Protein AF-A0A8H6BIX5-F1 (afdb_monomer)

Organism: Dekkera bruxellensis (NCBI:txid5007)

Foldseek 3Di:
DDDDDDDDPVNVVVVVVVVCPVPPPVPVVVVVVVVVVVVVVVVVVVVVVVVDDDDPDPPQPPPDPVDPPDHPVRVVVVVVVVVVVPPDDPVNVVVVVVVVVVVVVVVVVPPPDDDDDDDPPDPDPDDDDDDDPQQDCVDPVSVVVVVVVVVVVVVVLVVDVVCVVPVVVSVVVVVVVVVVVVVVVVVVVVVVD

Solvent-accessible surface area (backbone atoms only — not comparable to full-atom values): 12072 Å² total; per-residue (Å²): 136,87,83,82,76,85,81,50,72,70,60,57,55,54,55,56,63,58,66,57,62,82,80,32,80,77,56,49,63,54,48,52,54,50,47,58,51,51,52,52,50,50,51,52,52,50,56,60,51,70,77,66,69,81,85,75,73,80,76,74,81,60,90,41,92,89,46,77,92,59,53,74,67,56,54,51,51,52,53,50,53,53,49,66,67,70,46,89,44,74,69,57,54,47,52,52,48,53,50,48,54,52,47,49,57,54,42,72,76,58,73,85,67,93,79,80,88,76,81,82,75,81,79,75,79,76,80,74,80,80,78,86,83,72,72,50,66,90,40,76,70,21,32,56,50,49,50,54,52,50,53,52,51,51,59,50,49,74,67,37,67,61,34,75,76,36,51,68,62,43,47,52,53,54,51,53,54,50,52,56,50,52,54,53,56,53,55,55,56,67,75,76,111

Structure (mmCIF, N/CA/C/O backbone):
data_AF-A0A8H6BIX5-F1
#
_entry.id   AF-A0A8H6BIX5-F1
#
loop_
_atom_site.group_PDB
_atom_site.id
_atom_site.type_symbol
_atom_site.label_atom_id
_atom_site.label_alt_id
_atom_site.label_comp_id
_atom_site.label_asym_id
_atom_site.label_entity_id
_atom_site.label_seq_id
_atom_site.pdbx_PDB_ins_code
_atom_site.Cartn_x
_atom_site.Cartn_y
_atom_site.Cartn_z
_atom_site.occupancy
_atom_site.B_iso_or_equiv
_atom_site.auth_seq_id
_atom_site.auth_comp_id
_atom_site.auth_asym_id
_atom_site.auth_atom_id
_atom_site.pdbx_PDB_model_num
ATOM 1 N N . MET A 1 1 ? -15.297 39.668 -34.824 1.00 42.38 1 MET A N 1
ATOM 2 C CA . MET A 1 1 ? -15.197 38.644 -33.756 1.00 42.38 1 MET A CA 1
ATOM 3 C C . MET A 1 1 ? -13.864 38.797 -33.029 1.00 42.38 1 MET A C 1
ATOM 5 O O . MET A 1 1 ? -12.829 38.710 -33.674 1.00 42.38 1 MET A O 1
ATOM 9 N N . ALA A 1 2 ? -13.864 39.086 -31.724 1.00 55.00 2 ALA A N 1
ATOM 10 C CA . ALA A 1 2 ? -12.633 39.337 -30.964 1.00 55.00 2 ALA A CA 1
ATOM 11 C C . ALA A 1 2 ? -12.051 38.034 -30.382 1.00 55.00 2 ALA A C 1
ATOM 13 O O . ALA A 1 2 ? -12.722 37.315 -29.640 1.00 55.00 2 ALA A O 1
ATOM 14 N N . ILE A 1 3 ? -10.792 37.729 -30.709 1.00 60.00 3 ILE A N 1
ATOM 15 C CA . ILE A 1 3 ? -10.114 36.493 -30.297 1.00 60.00 3 ILE A CA 1
ATOM 16 C C . ILE A 1 3 ? -9.747 36.569 -28.806 1.00 60.00 3 ILE A C 1
ATOM 18 O O . ILE A 1 3 ? -8.922 37.381 -28.381 1.00 60.00 3 ILE A O 1
ATOM 22 N N . LYS A 1 4 ? -10.341 35.685 -27.993 1.00 69.56 4 LYS A N 1
ATOM 23 C CA . LYS A 1 4 ? -10.036 35.536 -26.560 1.00 69.56 4 LYS A CA 1
ATOM 24 C C . LYS A 1 4 ? -8.593 35.047 -26.378 1.00 69.56 4 LYS A C 1
ATOM 26 O O . LYS A 1 4 ? -8.274 33.897 -26.678 1.00 69.56 4 LYS A O 1
ATOM 31 N N . LYS A 1 5 ? -7.711 35.903 -25.849 1.00 75.75 5 LYS A N 1
ATOM 32 C CA . LYS A 1 5 ? -6.316 35.528 -25.554 1.00 75.75 5 LYS A CA 1
ATOM 33 C C . LYS A 1 5 ? -6.252 34.498 -24.416 1.00 75.75 5 LYS A C 1
ATOM 35 O O . LYS A 1 5 ? -6.937 34.626 -23.399 1.00 75.75 5 LYS A O 1
ATOM 40 N N . ARG A 1 6 ? -5.401 33.476 -24.576 1.00 73.44 6 ARG A N 1
ATOM 41 C CA . ARG A 1 6 ? -5.169 32.428 -23.567 1.00 73.44 6 ARG A CA 1
ATOM 42 C C . ARG A 1 6 ? -4.568 33.041 -22.296 1.00 73.44 6 ARG A C 1
ATOM 44 O O . ARG A 1 6 ? -3.591 33.782 -22.347 1.00 73.44 6 ARG A O 1
ATOM 51 N N . THR A 1 7 ? -5.162 32.731 -21.145 1.00 76.56 7 THR A N 1
ATOM 52 C CA . THR A 1 7 ? -4.729 33.263 -19.844 1.00 76.56 7 THR A CA 1
ATOM 53 C C . THR A 1 7 ? -3.560 32.450 -19.291 1.00 76.56 7 THR A C 1
ATOM 55 O O . THR A 1 7 ? -3.655 31.234 -19.127 1.00 76.56 7 THR A O 1
ATOM 58 N N . SER A 1 8 ? -2.444 33.113 -18.980 1.00 80.50 8 SER A N 1
ATOM 59 C CA . SER A 1 8 ? -1.285 32.469 -18.354 1.00 80.50 8 SER A CA 1
ATOM 60 C C . SER A 1 8 ? -1.521 32.225 -16.860 1.00 80.50 8 SER A C 1
ATOM 62 O O . SER A 1 8 ? -2.296 32.941 -16.214 1.00 80.50 8 SER A O 1
ATOM 64 N N . LEU A 1 9 ? -0.811 31.259 -16.271 1.00 73.38 9 LEU A N 1
ATOM 65 C CA . LEU A 1 9 ? -0.874 30.979 -14.828 1.00 73.38 9 LEU A CA 1
ATOM 66 C C . LEU A 1 9 ? -0.597 32.232 -13.976 1.00 73.38 9 LEU A C 1
ATOM 68 O O . LEU A 1 9 ? -1.252 32.448 -12.955 1.00 73.38 9 LEU A O 1
ATOM 72 N N . ARG A 1 10 ? 0.291 33.117 -14.450 1.00 73.62 10 ARG A N 1
ATOM 73 C CA . ARG A 1 10 ? 0.617 34.392 -13.795 1.00 73.62 10 ARG A CA 1
ATOM 74 C C . ARG A 1 10 ? -0.581 35.349 -13.758 1.00 73.62 10 ARG A C 1
ATOM 76 O O . ARG A 1 10 ? -0.816 35.995 -12.740 1.00 73.62 10 ARG A O 1
ATOM 83 N N . SER A 1 11 ? -1.382 35.391 -14.826 1.00 75.75 11 SER A N 1
ATOM 84 C CA . SER A 1 11 ? -2.606 36.207 -14.881 1.00 75.75 11 SER A CA 1
ATOM 85 C C . SER A 1 11 ? -3.720 35.671 -13.966 1.00 75.75 11 SER A C 1
ATOM 87 O O . SER A 1 11 ? -4.398 36.452 -13.299 1.00 75.75 11 S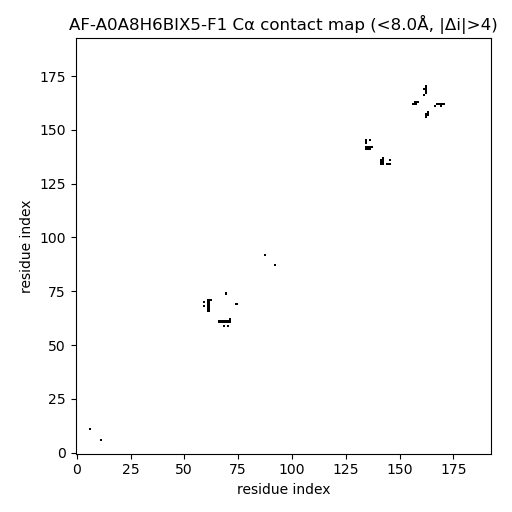ER A O 1
ATOM 89 N N . LYS A 1 12 ? -3.853 34.341 -13.843 1.00 74.88 12 LYS A N 1
ATOM 90 C CA . LYS A 1 12 ? -4.808 33.697 -12.921 1.00 74.88 12 LYS A CA 1
ATOM 91 C C . LYS A 1 12 ? -4.431 33.899 -11.448 1.00 74.88 12 LYS A C 1
ATOM 93 O O . LYS A 1 12 ? -5.312 34.063 -10.610 1.00 74.88 12 LYS A O 1
ATOM 98 N N . ALA A 1 13 ? -3.136 33.916 -11.123 1.00 72.56 13 ALA A N 1
ATOM 99 C CA . ALA A 1 13 ? -2.660 34.183 -9.764 1.00 72.56 13 ALA A CA 1
ATOM 100 C C . ALA A 1 13 ? -2.957 35.623 -9.311 1.00 72.56 13 ALA A C 1
ATOM 102 O O . ALA A 1 13 ? -3.391 35.831 -8.182 1.00 72.56 13 ALA A O 1
ATOM 103 N N . ARG A 1 14 ? -2.803 36.612 -10.204 1.00 71.62 14 ARG A N 1
ATOM 104 C CA . ARG A 1 14 ? -3.089 38.020 -9.882 1.00 71.62 14 ARG A CA 1
ATOM 105 C C . ARG A 1 14 ? -4.565 38.277 -9.569 1.00 71.62 14 ARG A C 1
ATOM 107 O O . ARG A 1 14 ? -4.846 39.014 -8.633 1.00 71.62 14 ARG A O 1
ATOM 114 N N . LYS A 1 15 ? -5.498 37.637 -10.284 1.00 67.19 15 LYS A N 1
ATOM 115 C CA . LYS A 1 15 ? -6.943 37.808 -10.036 1.00 67.19 15 LYS A CA 1
ATOM 116 C C . LYS A 1 15 ? -7.392 37.283 -8.665 1.00 67.19 15 LYS A C 1
ATOM 118 O O . LYS A 1 15 ? -8.248 37.903 -8.047 1.00 67.19 15 LYS A O 1
ATOM 123 N N . ARG A 1 16 ? -6.779 36.204 -8.155 1.00 63.44 16 ARG A N 1
ATOM 124 C CA . ARG A 1 16 ? -7.082 35.672 -6.810 1.00 63.44 16 ARG A CA 1
ATOM 125 C C . ARG A 1 16 ? -6.729 36.656 -5.690 1.00 63.44 16 ARG A C 1
ATOM 127 O O . ARG A 1 16 ? -7.506 36.813 -4.763 1.00 63.44 16 ARG A O 1
ATOM 134 N N . ASN A 1 17 ? -5.620 37.383 -5.823 1.00 60.31 17 ASN A N 1
ATOM 135 C CA . ASN A 1 17 ? -5.192 38.356 -4.810 1.00 60.31 17 ASN A CA 1
ATOM 136 C C . ASN A 1 17 ? -6.067 39.621 -4.761 1.00 60.31 17 ASN A C 1
ATOM 138 O O . ASN A 1 17 ? -6.054 40.329 -3.759 1.00 60.31 17 ASN A O 1
ATOM 142 N N . VAL A 1 18 ? -6.791 39.936 -5.841 1.00 60.59 18 VAL A N 1
ATOM 143 C CA . VAL A 1 18 ? -7.683 41.107 -5.893 1.00 60.59 18 VAL A CA 1
ATOM 144 C C . VAL A 1 18 ? -9.036 40.795 -5.246 1.00 60.59 18 VAL A C 1
ATOM 146 O O . VAL A 1 18 ? -9.568 41.647 -4.544 1.00 60.59 18 VAL A O 1
ATOM 149 N N . ALA A 1 19 ? -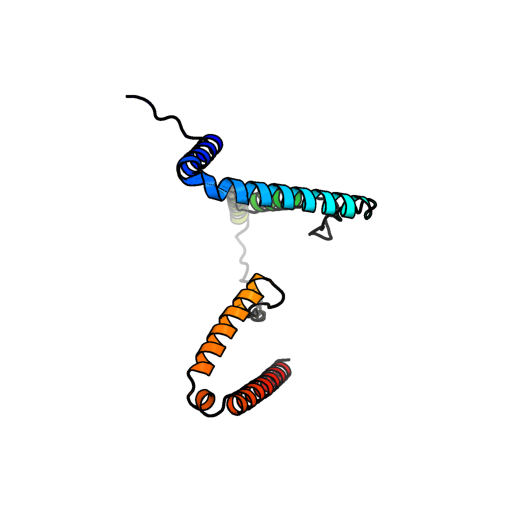9.548 39.568 -5.399 1.00 58.12 19 ALA A N 1
ATOM 150 C CA . ALA A 1 19 ? -10.793 39.137 -4.756 1.00 58.12 19 ALA A CA 1
ATOM 151 C C . ALA A 1 19 ? -10.699 39.138 -3.215 1.00 58.12 19 ALA A C 1
ATOM 153 O O . ALA A 1 19 ? -11.650 39.525 -2.542 1.00 58.12 19 ALA A O 1
ATOM 154 N N . ASP A 1 20 ? -9.529 38.812 -2.655 1.00 55.12 20 ASP A N 1
ATOM 155 C CA . ASP A 1 20 ? -9.297 38.807 -1.200 1.00 55.12 20 ASP A CA 1
ATOM 156 C C . ASP A 1 20 ? -9.224 40.211 -0.563 1.00 55.12 20 ASP A C 1
ATOM 158 O O . ASP A 1 20 ? -9.327 40.341 0.659 1.00 55.12 20 ASP A O 1
ATOM 162 N N . LYS A 1 21 ? -9.047 41.284 -1.352 1.00 54.53 21 LYS A N 1
ATOM 163 C CA . LYS A 1 21 ? -8.893 42.652 -0.818 1.00 54.53 21 LYS A CA 1
ATOM 164 C C . LYS A 1 21 ? -10.203 43.299 -0.361 1.00 54.53 21 LYS A C 1
ATOM 166 O O . LYS A 1 21 ? -10.143 44.243 0.417 1.00 54.53 21 LYS A O 1
ATOM 171 N N . VAL A 1 22 ? -11.364 42.796 -0.784 1.00 56.28 22 VAL A N 1
ATOM 172 C CA . VAL A 1 22 ? -12.667 43.435 -0.503 1.00 56.28 22 VAL A CA 1
ATOM 173 C C . VAL A 1 22 ? -13.243 43.039 0.876 1.00 56.28 22 VAL A C 1
ATOM 175 O O . VAL A 1 22 ? -14.139 43.701 1.379 1.00 56.28 22 VAL A O 1
ATOM 178 N N . GLN A 1 23 ? -12.689 42.025 1.558 1.00 55.75 23 GLN A N 1
ATOM 179 C CA . GLN A 1 23 ? -13.170 41.536 2.873 1.00 55.75 23 GLN A CA 1
ATOM 180 C C . GLN A 1 23 ? -12.098 41.557 3.994 1.00 55.75 23 GLN A C 1
ATOM 182 O O . GLN A 1 23 ? -12.194 40.832 4.984 1.00 55.75 23 GLN A O 1
ATOM 187 N N . GLY A 1 24 ? -11.022 42.338 3.838 1.00 50.12 24 GLY A N 1
ATOM 188 C CA . GLY A 1 24 ? -9.723 41.984 4.431 1.00 50.12 24 GLY A CA 1
ATOM 189 C C . GLY A 1 24 ? -9.220 42.710 5.685 1.00 50.12 24 GLY A C 1
ATOM 190 O O . GLY A 1 24 ? -8.181 42.293 6.193 1.00 50.12 24 GLY A O 1
ATOM 191 N N . HIS A 1 25 ? -9.864 43.755 6.215 1.00 50.44 25 HIS A N 1
ATOM 192 C CA . HIS A 1 25 ? -9.182 44.632 7.190 1.00 50.44 25 HIS A CA 1
ATOM 193 C C . HIS A 1 25 ? -8.778 43.949 8.520 1.00 50.44 25 HIS A C 1
ATOM 195 O O . HIS A 1 25 ? -7.710 44.246 9.050 1.00 50.44 25 HIS A O 1
ATOM 201 N N . SER A 1 26 ? -9.523 42.953 9.020 1.00 55.47 26 SER A N 1
ATOM 202 C CA . SER A 1 26 ? -9.168 42.227 10.260 1.00 55.47 26 SER A CA 1
ATOM 203 C C . SER A 1 26 ? -8.208 41.042 10.056 1.00 55.47 26 SER A C 1
ATOM 205 O O . SER A 1 26 ? -7.513 40.625 10.987 1.00 55.47 26 SER A O 1
ATOM 207 N N . ARG A 1 27 ? -8.127 40.495 8.834 1.00 54.91 27 ARG A N 1
ATOM 208 C CA . ARG A 1 27 ? -7.240 39.366 8.493 1.00 54.91 27 ARG A CA 1
ATOM 209 C C . ARG A 1 27 ? -5.830 39.827 8.131 1.00 54.91 27 ARG A C 1
ATOM 211 O O . ARG A 1 27 ? -4.881 39.092 8.393 1.00 54.91 27 ARG A O 1
ATOM 218 N N . ILE A 1 28 ? -5.680 41.036 7.584 1.00 54.91 28 ILE A N 1
ATOM 219 C CA . ILE A 1 28 ? -4.376 41.611 7.219 1.00 54.91 28 ILE A CA 1
ATOM 220 C C . ILE A 1 28 ? -3.511 41.819 8.469 1.00 54.91 28 ILE A C 1
ATOM 222 O O . ILE A 1 28 ? -2.392 41.321 8.503 1.00 54.91 28 ILE A O 1
ATOM 226 N N . ALA A 1 29 ? -4.053 42.401 9.545 1.00 55.00 29 ALA A N 1
ATOM 227 C CA . ALA A 1 29 ? -3.303 42.627 10.785 1.00 55.00 29 ALA A CA 1
ATOM 228 C C . ALA A 1 29 ? -2.819 41.322 11.457 1.00 55.00 29 ALA A C 1
ATOM 230 O O . ALA A 1 29 ? -1.705 41.259 11.981 1.00 55.00 29 ALA A O 1
ATOM 231 N N . LYS A 1 30 ? -3.623 40.247 11.416 1.00 56.16 30 LYS A N 1
ATOM 232 C CA . LYS A 1 30 ? -3.212 38.919 11.914 1.00 56.16 30 LYS A CA 1
ATOM 233 C C . LYS A 1 30 ? -2.164 38.272 11.005 1.00 56.16 30 LYS A C 1
ATOM 235 O O . LYS A 1 30 ? -1.190 37.714 11.503 1.00 56.16 30 LYS A O 1
ATOM 240 N N . LYS A 1 31 ? -2.317 38.402 9.683 1.00 56.84 31 LYS A N 1
ATOM 241 C CA . LYS A 1 31 ? -1.364 37.879 8.697 1.00 56.84 31 LYS A CA 1
ATOM 242 C C . LYS A 1 31 ? -0.022 38.608 8.760 1.00 56.84 31 LYS A C 1
ATOM 244 O O . LYS A 1 31 ? 1.003 37.954 8.673 1.00 56.84 31 LYS A O 1
ATOM 249 N N . GLU A 1 32 ? -0.000 39.919 8.982 1.00 56.41 32 GLU A N 1
ATOM 250 C CA . GLU A 1 32 ? 1.234 40.697 9.156 1.00 56.41 32 GLU A CA 1
ATOM 251 C C . GLU A 1 32 ? 1.983 40.326 10.442 1.00 56.41 32 GLU A C 1
ATOM 253 O O . GLU A 1 32 ? 3.208 40.208 10.419 1.00 56.41 32 GLU A O 1
ATOM 258 N N . ARG A 1 33 ? 1.269 40.064 11.548 1.00 58.94 33 ARG A N 1
ATOM 259 C CA . ARG A 1 33 ? 1.876 39.533 12.784 1.00 58.94 33 ARG A CA 1
ATOM 260 C C . ARG A 1 33 ? 2.419 38.112 12.593 1.00 58.94 33 ARG A C 1
ATOM 262 O O . ARG A 1 33 ? 3.517 37.821 13.057 1.00 58.94 33 ARG A O 1
ATOM 269 N N . GLU A 1 34 ? 1.698 37.254 11.868 1.00 57.72 34 GLU A N 1
ATOM 270 C CA . GLU A 1 34 ? 2.174 35.910 11.505 1.00 57.72 34 GLU A CA 1
ATOM 271 C C . GLU A 1 34 ? 3.349 35.918 10.518 1.00 57.72 34 GLU A C 1
ATOM 273 O O . GLU A 1 34 ? 4.204 35.041 10.587 1.00 57.72 34 GLU A O 1
ATOM 278 N N . ILE A 1 35 ? 3.399 36.861 9.575 1.00 58.38 35 ILE A N 1
ATOM 279 C CA . ILE A 1 35 ? 4.519 36.989 8.633 1.00 58.38 35 ILE A CA 1
ATOM 280 C C . ILE A 1 35 ? 5.767 37.437 9.398 1.00 58.38 35 ILE A C 1
ATOM 282 O O . ILE A 1 35 ? 6.801 36.784 9.291 1.00 58.38 35 ILE A O 1
ATOM 286 N N . LYS A 1 36 ? 5.650 38.451 10.269 1.00 60.47 36 LYS A N 1
ATOM 287 C CA . LYS A 1 36 ? 6.760 38.905 11.125 1.00 60.47 36 LYS A CA 1
ATOM 288 C C . LYS A 1 36 ? 7.297 37.788 12.031 1.00 60.47 36 LYS A C 1
ATOM 290 O O . LYS A 1 36 ? 8.508 37.680 12.204 1.00 60.47 36 LYS A O 1
ATOM 295 N N . SER A 1 37 ? 6.431 36.926 12.577 1.00 61.38 37 SER A N 1
ATOM 296 C CA . SER A 1 37 ? 6.872 35.792 13.404 1.00 61.38 37 SE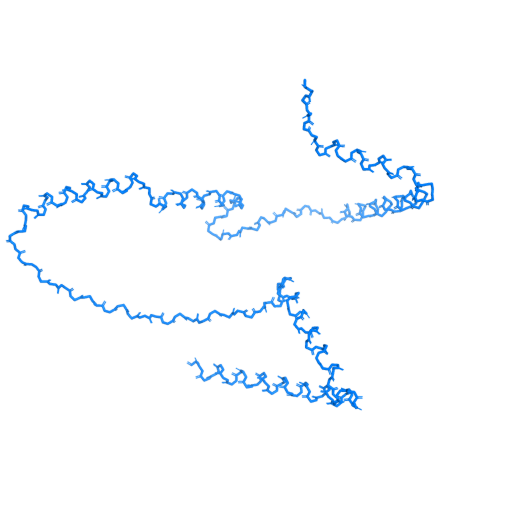R A CA 1
ATOM 297 C C . SER A 1 37 ? 7.500 34.656 12.585 1.00 61.38 37 SER A C 1
ATOM 299 O O . SER A 1 37 ? 8.497 34.077 13.015 1.00 61.38 37 SER A O 1
ATOM 301 N N . LYS A 1 38 ? 6.981 34.359 11.385 1.00 64.50 38 LYS A N 1
ATOM 302 C CA . LYS A 1 38 ? 7.552 33.347 10.476 1.00 64.50 38 LYS A CA 1
ATOM 303 C C . LYS A 1 38 ? 8.915 33.770 9.928 1.00 64.50 38 LYS A C 1
ATOM 305 O O . LYS A 1 38 ? 9.814 32.933 9.866 1.00 64.50 38 LYS A O 1
ATOM 310 N N . ASP A 1 39 ? 9.098 35.049 9.613 1.00 68.25 39 ASP A N 1
ATOM 311 C CA . ASP A 1 39 ? 10.378 35.586 9.139 1.00 68.25 39 ASP A CA 1
ATOM 312 C C . ASP A 1 39 ? 11.437 35.586 10.252 1.00 68.25 39 ASP A C 1
ATOM 314 O O . ASP A 1 39 ? 12.587 35.215 10.009 1.00 68.25 39 ASP A O 1
ATOM 318 N N . ALA A 1 40 ? 11.044 35.875 11.499 1.00 71.88 40 ALA A N 1
ATOM 319 C CA . ALA A 1 40 ? 11.919 35.746 12.666 1.00 71.88 40 ALA A CA 1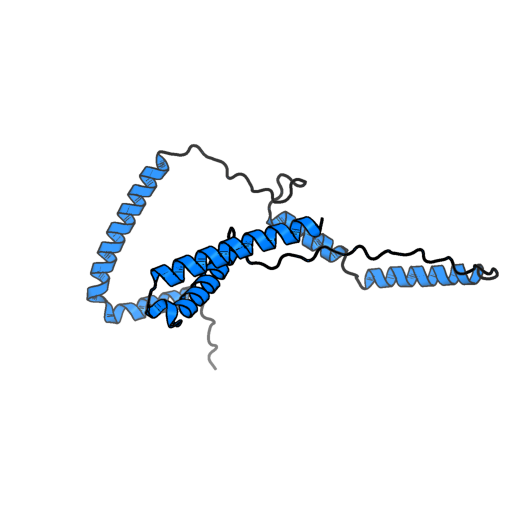
ATOM 320 C C . ALA A 1 40 ? 12.335 34.284 12.931 1.00 71.88 40 ALA A C 1
ATOM 322 O O . ALA A 1 40 ? 13.501 34.008 13.226 1.00 71.88 40 ALA A O 1
ATOM 323 N N . LEU A 1 41 ? 11.410 33.328 12.777 1.00 71.44 41 LEU A N 1
ATOM 324 C CA . LEU A 1 41 ? 11.710 31.895 12.886 1.00 71.44 41 LEU A CA 1
ATOM 325 C C . LEU A 1 41 ? 12.634 31.412 11.761 1.00 71.44 41 LEU A C 1
ATOM 327 O O . LEU A 1 41 ? 13.561 30.645 12.020 1.00 71.44 41 LEU A O 1
ATOM 331 N N . LEU A 1 42 ? 12.429 31.881 10.527 1.00 72.31 42 LEU A N 1
ATOM 332 C CA . LEU A 1 42 ? 13.300 31.580 9.389 1.00 72.31 42 LEU A CA 1
ATOM 333 C C . LEU A 1 42 ? 14.719 32.118 9.597 1.00 72.31 42 LEU A C 1
ATOM 335 O O . LEU A 1 42 ? 15.680 31.402 9.317 1.00 72.31 42 LEU A O 1
ATOM 339 N N . LEU A 1 43 ? 14.863 33.332 10.135 1.00 71.88 43 LEU A N 1
ATOM 340 C CA . LEU A 1 43 ? 16.158 33.907 10.513 1.00 71.88 43 LEU A CA 1
ATOM 341 C C . LEU A 1 43 ? 16.851 33.061 11.586 1.00 71.88 43 LEU A C 1
ATOM 343 O O . LEU A 1 43 ? 18.014 32.695 11.422 1.00 71.88 43 LEU A O 1
ATOM 347 N N . LYS A 1 44 ? 16.118 32.656 12.630 1.00 72.25 44 LYS A N 1
ATOM 348 C CA . LYS A 1 44 ? 16.640 31.806 13.710 1.00 72.25 44 LYS A CA 1
ATOM 349 C C . LYS A 1 44 ? 17.089 30.428 13.202 1.00 72.25 44 LYS A C 1
ATOM 351 O O . LYS A 1 44 ? 18.163 29.959 13.571 1.00 72.25 44 LYS A O 1
ATOM 356 N N . LEU A 1 45 ? 16.324 29.817 12.292 1.00 70.00 45 LEU A N 1
ATOM 357 C CA . LEU A 1 45 ? 16.681 28.553 11.636 1.00 70.00 45 LEU A CA 1
ATOM 358 C C . LEU A 1 45 ? 17.871 28.699 10.680 1.00 70.00 45 LEU A C 1
ATOM 360 O O . LEU A 1 45 ? 18.690 27.788 10.589 1.00 70.00 45 LEU A O 1
ATOM 364 N N . LYS A 1 46 ? 17.989 29.824 9.966 1.00 70.75 46 LYS A N 1
ATOM 365 C CA . LYS A 1 46 ? 19.122 30.098 9.070 1.00 70.75 46 LYS A CA 1
ATOM 366 C C . LYS A 1 46 ? 20.419 30.280 9.859 1.00 70.75 46 LYS A C 1
ATOM 368 O O . LYS A 1 46 ? 21.437 29.720 9.465 1.00 70.75 46 LYS A O 1
ATOM 373 N N . ILE A 1 47 ? 20.362 30.975 10.995 1.00 66.69 47 ILE A N 1
ATOM 374 C CA . ILE A 1 47 ? 21.497 31.139 11.916 1.00 66.69 47 ILE A CA 1
ATOM 375 C C . ILE A 1 47 ? 21.884 29.786 12.539 1.00 66.69 47 ILE A C 1
ATOM 377 O O . ILE A 1 47 ? 23.059 29.431 12.544 1.00 66.69 47 ILE A O 1
ATOM 381 N N . GLN A 1 48 ? 20.911 28.971 12.970 1.00 61.72 48 GLN A N 1
ATOM 382 C CA . GLN A 1 48 ? 21.185 27.623 13.493 1.00 61.72 48 GLN A CA 1
ATOM 383 C C . GLN A 1 48 ? 21.767 26.662 12.446 1.00 61.72 48 GLN A C 1
ATOM 385 O O . GLN A 1 48 ? 22.624 25.848 12.783 1.00 61.72 48 GLN A O 1
ATOM 390 N N . LYS A 1 49 ? 21.330 26.745 11.183 1.00 60.47 49 LYS A N 1
ATOM 391 C CA . LYS A 1 49 ? 21.870 25.921 10.088 1.00 60.47 49 LYS A CA 1
ATOM 392 C C . LYS A 1 49 ? 23.237 26.397 9.593 1.00 60.47 49 LYS A C 1
ATOM 394 O O . LYS A 1 49 ? 24.012 25.573 9.126 1.00 60.47 49 LYS A O 1
ATOM 399 N N . GLY A 1 50 ? 23.554 27.687 9.718 1.00 53.19 50 GLY A N 1
ATOM 400 C CA . GLY A 1 50 ? 24.869 28.231 9.360 1.00 53.19 50 GLY A CA 1
ATOM 401 C C . GLY A 1 50 ? 26.006 27.767 10.278 1.00 53.19 50 GLY A C 1
ATOM 402 O O . GLY A 1 50 ? 27.151 27.735 9.846 1.00 53.19 50 GLY A O 1
ATOM 403 N N . ALA A 1 51 ? 25.699 27.362 11.515 1.00 57.09 51 ALA A N 1
ATOM 404 C CA . ALA A 1 51 ? 26.697 26.941 12.502 1.00 57.09 51 ALA A CA 1
ATOM 405 C C . ALA A 1 51 ? 27.011 25.429 12.495 1.00 57.09 51 ALA A C 1
ATOM 407 O O . ALA A 1 51 ? 27.907 24.991 13.211 1.00 57.09 51 ALA A O 1
ATOM 408 N N . LYS A 1 52 ? 26.284 24.606 11.722 1.00 57.84 52 LYS A N 1
ATOM 409 C CA . LYS A 1 52 ? 26.480 23.146 11.673 1.00 57.84 52 LYS A CA 1
ATOM 410 C C . LYS A 1 52 ? 26.237 22.586 10.271 1.00 57.84 52 LYS A C 1
ATOM 412 O O . LYS A 1 52 ? 25.160 22.064 10.008 1.00 57.84 52 LYS A O 1
ATOM 417 N N . SER A 1 53 ? 27.244 22.671 9.404 1.00 50.22 53 SER A N 1
ATOM 418 C CA . SER A 1 53 ? 27.630 21.597 8.471 1.00 50.22 53 SER A CA 1
ATOM 419 C C . SER A 1 53 ? 28.708 22.111 7.517 1.00 50.22 53 SER A C 1
ATOM 421 O O . SER A 1 53 ? 28.415 22.883 6.602 1.00 50.22 53 SER A O 1
ATOM 423 N N . SER A 1 54 ? 29.941 21.635 7.687 1.00 50.78 54 SER A N 1
ATOM 424 C CA . SER A 1 54 ? 30.836 21.444 6.550 1.00 50.78 54 SER A CA 1
ATOM 425 C C . SER A 1 54 ? 30.115 20.572 5.515 1.00 50.78 54 SER A C 1
ATOM 427 O O . SER A 1 54 ? 29.342 19.676 5.858 1.00 50.78 54 SER A O 1
ATOM 429 N N . ALA A 1 55 ? 30.290 20.917 4.244 1.00 56.09 55 ALA A N 1
ATOM 430 C CA . ALA A 1 55 ? 29.563 20.369 3.112 1.00 56.09 55 ALA A CA 1
ATOM 431 C C . ALA A 1 55 ? 29.585 18.829 3.068 1.00 56.09 55 ALA A C 1
ATOM 433 O O . ALA A 1 55 ? 30.553 18.221 2.620 1.00 56.09 55 ALA A O 1
ATOM 434 N N . ILE A 1 56 ? 28.478 18.200 3.466 1.00 56.38 56 ILE A N 1
ATOM 435 C CA . ILE A 1 56 ? 28.175 16.824 3.077 1.00 56.38 56 ILE A CA 1
ATOM 436 C C . ILE A 1 56 ? 27.668 16.915 1.640 1.00 56.38 56 ILE A C 1
ATOM 438 O O . ILE A 1 56 ? 26.531 17.324 1.388 1.00 56.38 56 ILE A O 1
ATOM 442 N N . GLN A 1 57 ? 28.550 16.600 0.692 1.00 59.62 57 GLN A N 1
ATOM 443 C CA . GLN A 1 57 ? 28.172 16.344 -0.695 1.00 59.62 57 GLN A CA 1
ATOM 444 C C . GLN A 1 57 ? 27.009 15.340 -0.685 1.00 59.62 57 GLN A C 1
ATOM 446 O O . GLN A 1 57 ? 27.109 14.319 -0.001 1.00 59.62 57 GLN A O 1
ATOM 451 N N . PRO A 1 58 ? 25.885 15.603 -1.372 1.00 54.38 58 PRO A N 1
ATOM 452 C CA . PRO A 1 58 ? 24.787 14.655 -1.389 1.00 54.38 58 PRO A CA 1
ATOM 453 C C . PRO A 1 58 ? 25.275 13.398 -2.101 1.00 54.38 58 PRO A C 1
ATOM 455 O O . PRO A 1 58 ? 25.454 13.417 -3.318 1.00 54.38 58 PRO A O 1
ATOM 458 N N . GLU A 1 59 ? 25.485 12.316 -1.351 1.00 58.84 59 GLU A N 1
ATOM 459 C CA . GLU A 1 59 ? 25.758 11.012 -1.937 1.00 58.84 59 GLU A CA 1
ATOM 460 C C . GLU A 1 59 ? 24.662 10.714 -2.956 1.00 58.84 59 GL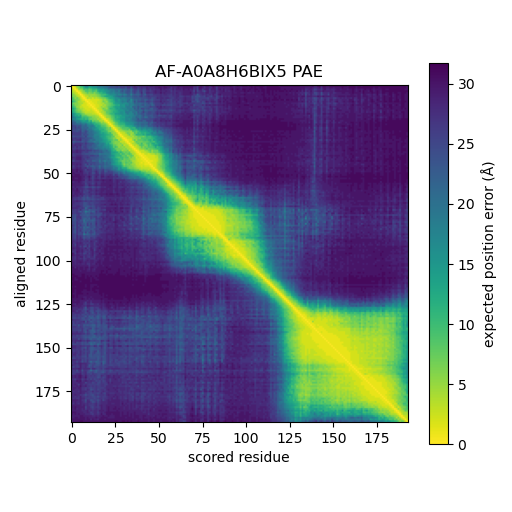U A C 1
ATOM 462 O O . GLU A 1 59 ? 23.474 10.558 -2.634 1.00 58.84 59 GLU A O 1
ATOM 467 N N . SER A 1 60 ? 25.047 10.732 -4.231 1.00 58.88 60 SER A N 1
ATOM 468 C CA . SER A 1 60 ? 24.160 10.378 -5.318 1.00 58.88 60 SER A CA 1
ATOM 469 C C . SER A 1 60 ? 23.745 8.941 -5.063 1.00 58.88 60 SER A C 1
ATOM 471 O O . SER A 1 60 ? 24.559 8.031 -5.193 1.00 58.88 60 SER A O 1
ATOM 473 N N . LYS A 1 61 ? 22.488 8.744 -4.659 1.00 59.38 61 LYS A N 1
ATOM 474 C CA . LYS A 1 61 ? 21.871 7.426 -4.507 1.00 59.38 61 LYS A CA 1
ATOM 475 C C . LYS A 1 61 ? 21.923 6.726 -5.866 1.00 59.38 61 LYS A C 1
ATOM 477 O O . LYS A 1 61 ? 21.003 6.868 -6.677 1.00 59.38 61 LYS A O 1
ATOM 482 N N . ASN A 1 62 ? 23.033 6.045 -6.132 1.00 56.19 62 ASN A N 1
ATOM 483 C CA . ASN A 1 62 ? 23.250 5.223 -7.306 1.00 56.19 62 ASN A CA 1
ATOM 484 C C . ASN A 1 62 ? 22.245 4.076 -7.198 1.00 56.19 62 ASN A C 1
ATOM 486 O O . ASN A 1 62 ? 22.332 3.229 -6.318 1.00 56.19 62 ASN A O 1
ATOM 490 N N . LEU A 1 63 ? 21.214 4.117 -8.039 1.00 61.59 63 LEU A N 1
ATOM 491 C CA . LEU A 1 63 ? 20.155 3.101 -8.073 1.00 61.59 63 LEU A CA 1
ATOM 492 C C . LEU A 1 63 ? 20.593 1.827 -8.807 1.00 61.59 63 LEU A C 1
ATOM 494 O O . LEU A 1 63 ? 19.809 0.888 -8.899 1.00 61.59 63 LEU A O 1
ATOM 498 N N . ASP A 1 64 ? 21.799 1.828 -9.369 1.00 61.28 64 ASP A N 1
ATOM 499 C CA . ASP A 1 64 ? 22.380 0.717 -10.105 1.00 61.28 64 ASP A CA 1
ATOM 500 C C . ASP A 1 64 ? 23.838 0.533 -9.642 1.00 61.28 64 ASP A C 1
ATOM 502 O O . ASP A 1 64 ? 24.669 1.399 -9.938 1.00 61.28 64 ASP A O 1
ATOM 506 N N . PRO A 1 65 ? 24.155 -0.545 -8.897 1.00 65.50 65 PRO A N 1
ATOM 507 C CA . PRO A 1 65 ? 25.515 -0.852 -8.450 1.00 65.50 65 PRO A CA 1
ATOM 508 C C . PRO A 1 65 ? 26.516 -0.993 -9.605 1.00 65.50 65 PRO A C 1
ATOM 510 O O . PRO A 1 65 ? 27.710 -0.799 -9.405 1.00 65.50 65 PRO A O 1
ATOM 513 N N . HIS A 1 66 ? 26.040 -1.292 -10.819 1.00 67.69 66 HIS A N 1
ATOM 514 C CA . HIS A 1 66 ? 26.883 -1.514 -11.996 1.00 67.69 66 HIS A CA 1
ATOM 515 C C . HIS A 1 66 ? 27.127 -0.250 -12.833 1.00 67.69 66 HIS A C 1
ATOM 517 O O . HIS A 1 66 ? 27.856 -0.299 -13.822 1.00 67.69 66 HIS A O 1
ATOM 523 N N . GLN A 1 67 ? 26.509 0.883 -12.482 1.00 67.56 67 GLN A N 1
ATOM 524 C CA . GLN A 1 67 ? 26.666 2.154 -13.202 1.00 67.56 67 GLN A CA 1
ATOM 525 C C . GLN A 1 67 ? 26.929 3.314 -12.232 1.00 67.56 67 GLN A C 1
ATOM 527 O O . GLN A 1 67 ? 26.097 4.224 -12.112 1.00 67.56 67 GLN A O 1
ATOM 532 N N . PRO A 1 68 ? 28.080 3.308 -11.530 1.00 69.62 68 PRO A N 1
ATOM 533 C CA . PRO A 1 68 ? 28.460 4.425 -10.677 1.00 69.62 68 PRO A CA 1
ATOM 534 C C . PRO A 1 68 ? 28.641 5.700 -11.517 1.00 69.62 68 PRO A C 1
ATOM 536 O O . PRO A 1 68 ? 29.203 5.672 -12.609 1.00 69.62 68 PRO A O 1
ATOM 539 N N . GLY A 1 69 ? 28.132 6.831 -11.020 1.00 75.81 69 GLY A N 1
ATOM 540 C CA . GLY A 1 69 ? 28.341 8.152 -11.632 1.00 75.81 69 GLY A CA 1
ATOM 541 C C . GLY A 1 69 ? 27.323 8.567 -12.701 1.00 75.81 69 GLY A C 1
ATOM 542 O O . GLY A 1 69 ? 27.380 9.690 -13.201 1.00 75.81 69 GLY A O 1
ATOM 543 N N . ILE A 1 70 ? 26.344 7.721 -13.037 1.00 79.69 70 ILE A N 1
ATOM 544 C CA . ILE A 1 70 ? 25.294 8.073 -14.002 1.00 79.69 70 ILE A CA 1
ATOM 545 C C . ILE A 1 70 ? 24.050 8.584 -13.270 1.00 79.69 70 ILE A C 1
ATOM 547 O O . ILE A 1 70 ? 23.467 7.915 -12.418 1.00 79.69 70 ILE A O 1
ATOM 551 N N . SER A 1 71 ? 23.577 9.774 -13.651 1.00 86.19 71 SER A N 1
ATOM 552 C CA . SER A 1 71 ? 22.350 10.326 -13.071 1.00 86.19 71 SER A CA 1
ATOM 553 C C . SER A 1 71 ? 21.126 9.443 -13.358 1.00 86.19 71 SER A C 1
ATOM 555 O O . SER A 1 71 ? 20.989 8.827 -14.418 1.00 86.19 71 SER A O 1
ATOM 557 N N . LYS A 1 72 ? 20.140 9.470 -12.454 1.00 81.81 72 LYS A N 1
ATOM 558 C CA . LYS A 1 72 ? 18.869 8.739 -12.613 1.00 81.81 72 LYS A CA 1
ATOM 559 C C . LYS A 1 72 ? 18.173 9.020 -13.955 1.00 81.81 72 LYS A C 1
ATOM 561 O O . LYS A 1 72 ? 17.564 8.124 -14.535 1.00 81.81 72 LYS A O 1
ATOM 56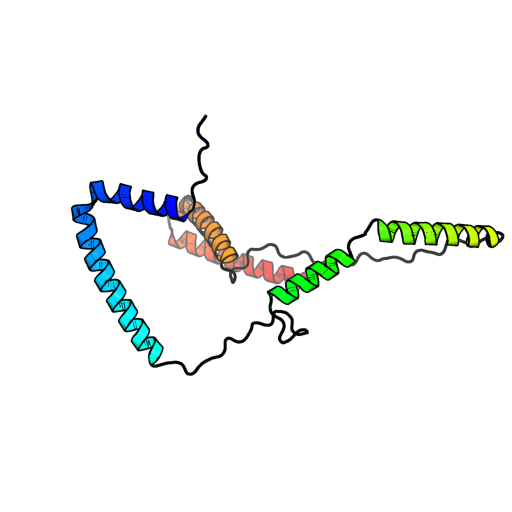6 N N . SER A 1 73 ? 18.245 10.256 -14.453 1.00 85.12 73 SER A N 1
ATOM 567 C CA . SER A 1 73 ? 17.679 10.645 -15.754 1.00 85.12 73 SER A CA 1
ATOM 568 C C . SER A 1 73 ? 18.398 9.955 -16.916 1.00 85.12 73 SER A C 1
ATOM 570 O O . SER A 1 73 ? 17.744 9.428 -17.818 1.00 85.12 73 SER A O 1
ATOM 572 N N . ALA A 1 74 ? 19.729 9.888 -16.867 1.00 88.12 74 ALA A N 1
ATOM 573 C CA . ALA A 1 74 ? 20.534 9.222 -17.883 1.00 88.12 74 ALA A CA 1
ATOM 574 C C . ALA A 1 74 ? 20.269 7.705 -17.916 1.00 88.12 74 ALA A C 1
ATOM 576 O O . ALA A 1 74 ? 20.022 7.168 -18.997 1.00 88.12 74 ALA A O 1
ATOM 577 N N . VAL A 1 75 ? 20.159 7.042 -16.756 1.00 87.88 75 VAL A N 1
ATOM 578 C CA . VAL A 1 75 ? 19.767 5.618 -16.681 1.00 87.88 75 VAL A CA 1
ATOM 579 C C . VAL A 1 75 ? 18.394 5.384 -17.321 1.00 87.88 75 VAL A C 1
ATOM 581 O O . VAL A 1 75 ? 18.225 4.472 -18.130 1.00 87.88 75 VAL A O 1
ATOM 584 N N . ARG A 1 76 ? 17.398 6.230 -17.015 1.00 89.56 76 ARG A N 1
ATOM 585 C CA . ARG A 1 76 ? 16.057 6.122 -17.622 1.00 89.56 76 ARG A CA 1
ATOM 586 C C . ARG A 1 76 ? 16.097 6.303 -19.139 1.00 89.56 76 ARG A C 1
ATOM 588 O O . ARG A 1 76 ? 15.444 5.543 -19.847 1.00 89.56 76 ARG A O 1
ATOM 595 N N . ARG A 1 77 ? 16.860 7.281 -19.640 1.00 92.62 77 ARG A N 1
ATOM 596 C CA . ARG A 1 77 ? 17.027 7.519 -21.083 1.00 92.62 77 ARG A CA 1
ATOM 597 C C . ARG A 1 77 ? 17.682 6.326 -21.776 1.00 92.62 77 ARG A C 1
ATOM 599 O O . ARG A 1 77 ? 17.182 5.907 -22.814 1.00 92.62 77 ARG A O 1
ATOM 606 N N . ARG A 1 78 ? 18.737 5.748 -21.189 1.00 90.75 78 ARG A N 1
ATOM 607 C CA . ARG A 1 78 ? 19.412 4.551 -21.718 1.00 90.75 78 ARG A CA 1
ATOM 608 C C . ARG A 1 78 ? 18.458 3.361 -21.795 1.00 90.75 78 ARG A C 1
ATOM 610 O O . ARG A 1 78 ? 18.329 2.765 -22.857 1.00 90.75 78 ARG A O 1
ATOM 617 N N . LYS A 1 79 ? 17.725 3.072 -20.713 1.00 91.75 79 LYS A N 1
ATOM 618 C CA . LYS A 1 79 ? 16.722 1.992 -20.692 1.00 91.75 79 LYS A CA 1
ATOM 619 C C . LYS A 1 79 ? 15.621 2.205 -21.730 1.00 91.75 79 LYS A C 1
ATOM 621 O O . LYS A 1 79 ? 15.212 1.248 -22.375 1.00 91.75 79 LYS A O 1
ATOM 626 N N . ARG A 1 80 ? 15.162 3.447 -21.921 1.00 93.81 80 ARG A N 1
ATOM 627 C CA . ARG A 1 80 ? 14.161 3.761 -22.949 1.00 93.81 80 ARG A CA 1
ATOM 628 C C . ARG A 1 80 ? 14.695 3.493 -24.360 1.00 93.81 80 ARG A C 1
ATOM 630 O O . ARG A 1 80 ? 14.012 2.813 -25.109 1.00 93.81 80 ARG A O 1
ATOM 637 N N . LYS A 1 81 ? 15.920 3.932 -24.677 1.00 94.31 81 LYS A N 1
ATOM 638 C CA . LYS A 1 81 ? 16.574 3.654 -25.970 1.00 94.31 81 LYS A CA 1
ATOM 639 C C . LYS A 1 81 ? 16.753 2.155 -26.228 1.00 94.31 81 LYS A C 1
ATOM 641 O O . LYS A 1 81 ? 16.421 1.693 -27.308 1.00 94.31 81 LYS A O 1
ATOM 646 N N . LEU A 1 82 ? 17.224 1.399 -25.233 1.00 89.75 82 LEU A N 1
ATOM 647 C CA . LEU A 1 82 ? 17.358 -0.060 -25.348 1.00 89.75 82 LEU A CA 1
ATOM 648 C C . LEU A 1 82 ? 15.999 -0.725 -25.581 1.00 89.75 82 LEU A C 1
ATOM 650 O O . LEU A 1 82 ? 15.876 -1.596 -26.431 1.00 89.75 82 LEU A O 1
ATOM 654 N N . LYS A 1 83 ? 14.951 -0.278 -24.880 1.00 91.25 83 LYS A N 1
ATOM 655 C CA . LYS A 1 83 ? 13.594 -0.778 -25.113 1.00 91.25 83 LYS A CA 1
ATOM 656 C C . LYS A 1 83 ? 13.109 -0.456 -26.530 1.00 91.25 83 LYS A C 1
ATOM 658 O O . LYS A 1 83 ? 12.564 -1.334 -27.171 1.00 91.25 83 LYS A O 1
ATOM 663 N N . GLU A 1 84 ? 13.337 0.762 -27.021 1.00 89.00 84 GLU A N 1
ATOM 664 C CA . GLU A 1 84 ? 13.016 1.170 -28.400 1.00 89.00 84 GLU A CA 1
ATOM 665 C C . GLU A 1 84 ? 13.805 0.373 -29.461 1.00 89.00 84 GLU A C 1
ATOM 667 O O . GLU A 1 84 ? 13.366 0.272 -30.604 1.00 89.00 84 GLU A O 1
ATOM 672 N N . GLN A 1 85 ? 14.974 -0.176 -29.115 1.00 87.12 85 GLN A N 1
ATOM 673 C CA . GLN A 1 85 ? 15.743 -1.074 -29.985 1.00 87.12 85 GLN A CA 1
ATOM 674 C C . GLN A 1 85 ? 15.217 -2.513 -29.953 1.00 87.12 85 GLN A C 1
ATOM 676 O O . GLN A 1 85 ? 15.169 -3.139 -31.000 1.00 87.12 85 GLN A O 1
ATOM 681 N N . LEU A 1 86 ? 14.798 -3.008 -28.785 1.00 82.69 86 LEU A N 1
ATOM 682 C CA . LEU A 1 86 ? 14.292 -4.376 -28.600 1.00 82.69 86 LEU A CA 1
ATOM 683 C C . LEU A 1 86 ? 12.815 -4.551 -28.980 1.00 82.69 86 LEU A C 1
ATOM 685 O O . LEU A 1 86 ? 12.337 -5.674 -29.107 1.00 82.69 86 LEU A O 1
ATOM 689 N N . THR A 1 87 ? 12.047 -3.468 -29.101 1.00 85.50 87 THR A N 1
ATOM 690 C CA . THR A 1 87 ? 10.680 -3.552 -29.624 1.00 85.50 87 THR A CA 1
ATOM 691 C C . THR A 1 87 ? 10.725 -3.930 -31.095 1.00 85.50 87 THR A C 1
ATOM 693 O O . THR A 1 87 ? 11.390 -3.232 -31.859 1.00 85.50 87 THR A O 1
ATOM 696 N N . ALA A 1 88 ? 9.979 -4.969 -31.482 1.00 77.50 88 ALA A N 1
ATOM 697 C CA . ALA A 1 88 ? 9.874 -5.421 -32.866 1.00 77.50 88 ALA A CA 1
ATOM 698 C C . ALA A 1 88 ? 9.539 -4.246 -33.797 1.00 77.50 88 ALA A C 1
ATOM 700 O O . ALA A 1 88 ? 8.483 -3.615 -33.680 1.00 77.50 88 ALA A O 1
ATOM 701 N N . LYS A 1 89 ? 10.470 -3.923 -34.697 1.00 83.00 89 LYS A N 1
ATOM 702 C CA . LYS A 1 89 ? 10.282 -2.904 -35.731 1.00 83.00 89 LYS A CA 1
ATOM 703 C C . LYS A 1 89 ? 9.866 -3.589 -37.019 1.00 83.00 89 LYS A C 1
ATOM 705 O O . LYS A 1 89 ? 10.363 -4.660 -37.344 1.00 83.00 89 LYS A O 1
ATOM 710 N N . LEU A 1 90 ? 9.023 -2.926 -37.806 1.00 76.25 90 LEU A N 1
ATOM 711 C CA . LEU A 1 90 ? 8.652 -3.412 -39.139 1.00 76.25 90 LEU A CA 1
ATOM 712 C C . LEU A 1 90 ? 9.875 -3.606 -40.054 1.00 76.25 90 LEU A C 1
ATOM 714 O O . LEU A 1 90 ? 9.840 -4.461 -40.925 1.00 76.25 90 LEU A O 1
ATOM 718 N N . SER A 1 91 ? 10.954 -2.842 -39.852 1.00 81.56 91 SER A N 1
ATOM 719 C CA . SER A 1 91 ? 12.221 -3.041 -40.568 1.00 81.56 91 SER A CA 1
ATOM 720 C C . SER A 1 91 ? 12.891 -4.375 -40.233 1.00 81.56 91 SER A C 1
ATOM 722 O O . SER A 1 91 ? 13.456 -4.995 -41.118 1.00 81.56 91 SER A O 1
ATOM 724 N N . ASP A 1 92 ? 12.795 -4.802 -38.974 1.00 79.88 92 ASP A N 1
ATOM 725 C CA . ASP A 1 92 ? 13.377 -6.049 -38.464 1.00 79.88 92 ASP A CA 1
ATOM 726 C C . ASP A 1 92 ? 12.549 -7.259 -38.929 1.00 79.88 92 ASP A C 1
ATOM 728 O O . ASP A 1 92 ? 13.068 -8.305 -39.289 1.00 79.88 92 ASP A O 1
ATOM 732 N N . LEU A 1 93 ? 11.225 -7.085 -39.025 1.00 81.19 93 LEU A N 1
ATOM 733 C CA . LEU A 1 93 ? 10.345 -8.084 -39.634 1.00 81.19 93 LEU A CA 1
ATOM 734 C C . LEU A 1 93 ? 10.593 -8.240 -41.137 1.00 81.19 93 LEU A C 1
ATOM 736 O O . LEU A 1 93 ? 10.447 -9.342 -41.649 1.00 81.19 93 LEU A O 1
ATOM 740 N N . LYS A 1 94 ? 10.963 -7.163 -41.842 1.00 80.56 94 LYS A N 1
ATOM 741 C CA . LYS A 1 94 ? 11.349 -7.243 -43.257 1.00 80.56 94 LYS A CA 1
ATOM 742 C C . LYS A 1 94 ? 12.668 -7.984 -43.438 1.00 80.56 94 LYS A C 1
ATOM 744 O O . LYS A 1 94 ? 12.714 -8.857 -44.286 1.00 80.56 94 LYS A O 1
ATOM 749 N N . SER A 1 95 ? 13.687 -7.706 -42.619 1.00 81.69 95 SER A N 1
ATOM 750 C CA . SER A 1 95 ? 14.949 -8.453 -42.692 1.00 81.69 95 SER A CA 1
ATOM 751 C C . SER A 1 95 ? 14.760 -9.926 -42.354 1.00 81.69 95 SER A C 1
ATOM 753 O O . SER A 1 95 ? 15.263 -10.767 -43.082 1.00 81.69 95 SER A O 1
ATOM 755 N N . VAL A 1 96 ? 13.966 -10.254 -41.328 1.00 83.94 96 VAL A N 1
ATOM 756 C CA . VAL A 1 96 ? 13.634 -11.654 -41.017 1.00 83.94 96 VAL A CA 1
ATOM 757 C C . VAL A 1 96 ? 12.831 -12.295 -42.152 1.00 83.94 96 VAL A C 1
ATOM 759 O O . VAL A 1 96 ? 13.090 -13.442 -42.490 1.00 83.94 96 VAL A O 1
ATOM 762 N N . LEU A 1 97 ? 11.887 -11.578 -42.774 1.00 80.31 97 LEU A N 1
ATOM 763 C CA . LEU A 1 97 ? 11.128 -12.105 -43.910 1.00 80.31 97 LEU A CA 1
ATOM 764 C C . LEU A 1 97 ? 12.037 -12.362 -45.120 1.00 80.31 97 LEU A C 1
ATOM 766 O O . LEU A 1 97 ? 11.972 -13.443 -45.697 1.00 80.31 97 LEU A O 1
ATOM 770 N N . ASP A 1 98 ? 12.913 -11.421 -45.462 1.00 79.44 98 ASP A N 1
ATOM 771 C CA . ASP A 1 98 ? 13.877 -11.567 -46.555 1.00 79.44 98 ASP A CA 1
ATOM 772 C C . ASP A 1 98 ? 14.860 -12.720 -46.264 1.00 79.44 98 ASP A C 1
ATOM 774 O O . ASP A 1 98 ? 15.088 -13.562 -47.128 1.00 79.44 98 ASP A O 1
ATOM 778 N N . GLU A 1 99 ? 15.353 -12.848 -45.026 1.00 77.88 99 GLU A N 1
ATOM 779 C CA . GLU A 1 99 ? 16.171 -13.987 -44.582 1.00 77.88 99 GLU A CA 1
ATOM 780 C C . GLU A 1 99 ? 15.412 -15.317 -44.669 1.00 77.88 99 GLU A C 1
ATOM 782 O O . GLU A 1 99 ? 15.985 -16.309 -45.111 1.00 77.88 99 GLU A O 1
ATOM 787 N N . THR A 1 100 ? 14.126 -15.364 -44.302 1.00 72.44 100 THR A N 1
ATOM 788 C CA . THR A 1 100 ? 13.314 -16.584 -44.443 1.00 72.44 100 THR A CA 1
ATOM 789 C C . THR A 1 100 ? 13.031 -16.930 -45.900 1.00 72.44 100 THR A C 1
ATOM 791 O O . THR A 1 100 ? 13.066 -18.102 -46.245 1.00 72.44 100 THR A O 1
ATOM 794 N N . VAL A 1 101 ? 12.817 -15.947 -46.779 1.00 70.81 101 VAL A N 1
ATOM 795 C CA . VAL A 1 101 ? 12.612 -16.182 -48.216 1.00 70.81 101 VAL A CA 1
ATOM 796 C C . VAL A 1 101 ? 13.896 -16.694 -48.871 1.00 70.81 101 VAL A C 1
ATOM 798 O O . VAL A 1 101 ? 13.841 -17.611 -49.691 1.00 70.81 101 VAL A O 1
ATOM 801 N N . GLU A 1 102 ? 15.060 -16.161 -48.496 1.00 67.69 102 GLU A N 1
ATOM 802 C CA . GLU A 1 102 ? 16.346 -16.699 -48.947 1.00 67.69 102 GLU A CA 1
ATOM 803 C C . GLU A 1 102 ? 16.631 -18.082 -48.334 1.00 67.69 102 GLU A C 1
ATOM 805 O O . GLU A 1 102 ? 17.061 -18.991 -49.043 1.00 67.69 102 GLU A O 1
ATOM 810 N N . ALA A 1 103 ? 16.298 -18.308 -47.060 1.00 60.81 103 ALA A N 1
ATOM 811 C CA . ALA A 1 103 ? 16.419 -19.618 -46.423 1.00 60.81 103 ALA A CA 1
ATOM 812 C C . ALA A 1 103 ? 15.473 -20.665 -47.037 1.00 60.81 103 ALA A C 1
ATOM 814 O O . ALA A 1 103 ? 15.876 -21.811 -47.200 1.00 60.81 103 ALA A O 1
ATOM 815 N N . GLU A 1 104 ? 14.254 -20.298 -47.440 1.00 60.94 104 GLU A N 1
ATOM 816 C CA . GLU A 1 104 ? 13.313 -21.179 -48.141 1.00 60.94 104 GLU A CA 1
ATOM 817 C C . GLU A 1 104 ? 13.774 -21.499 -49.569 1.00 60.94 104 GLU A C 1
ATOM 819 O O . GLU A 1 104 ? 13.588 -22.625 -50.036 1.00 60.94 104 GLU A O 1
ATOM 824 N N . LYS A 1 105 ? 14.416 -20.552 -50.266 1.00 57.47 105 LYS A N 1
ATOM 825 C CA . LYS A 1 105 ? 15.074 -20.824 -51.556 1.00 57.47 105 LYS A CA 1
ATOM 826 C C . LYS A 1 105 ? 16.238 -21.803 -51.392 1.00 57.47 105 LYS A C 1
ATOM 828 O O . LYS A 1 105 ? 16.379 -22.709 -52.210 1.00 57.47 105 LYS A O 1
ATOM 833 N N . ILE A 1 106 ? 17.027 -21.664 -50.325 1.00 58.22 106 ILE A N 1
ATOM 834 C CA . ILE A 1 106 ? 18.130 -22.581 -50.000 1.00 58.22 106 ILE A CA 1
ATOM 835 C C . ILE A 1 106 ? 17.585 -23.959 -49.576 1.00 58.22 106 ILE A C 1
ATOM 837 O O . ILE A 1 106 ? 18.081 -24.984 -50.035 1.00 58.22 106 ILE A O 1
ATOM 841 N N . GLN A 1 107 ? 16.520 -24.010 -48.772 1.00 52.09 107 GLN A N 1
ATOM 842 C CA . GLN A 1 107 ? 15.895 -25.256 -48.312 1.00 52.09 107 GLN A CA 1
ATOM 843 C C . GLN A 1 107 ? 15.186 -26.021 -49.437 1.00 52.09 107 GLN A C 1
ATOM 845 O O . GLN A 1 107 ? 15.295 -27.243 -49.490 1.00 52.09 107 GLN A O 1
ATOM 850 N N . LYS A 1 108 ? 14.542 -25.351 -50.403 1.00 50.25 108 LYS A N 1
ATOM 851 C CA . LYS A 1 108 ? 13.986 -26.029 -51.593 1.00 50.25 108 LYS A CA 1
ATOM 852 C C . LYS A 1 108 ? 15.053 -26.663 -52.496 1.00 50.25 108 LYS A C 1
ATOM 854 O O . LYS A 1 108 ? 14.707 -27.516 -53.305 1.00 50.25 108 LYS A O 1
ATOM 859 N N . GLY A 1 109 ? 16.327 -26.296 -52.341 1.00 47.81 109 GLY A N 1
ATOM 860 C CA . GLY A 1 109 ? 17.458 -26.987 -52.969 1.00 47.81 109 GLY A CA 1
ATOM 861 C C . GLY A 1 109 ? 18.001 -28.187 -52.178 1.00 47.81 109 GLY A C 1
ATOM 862 O O . GLY A 1 109 ? 18.820 -28.923 -52.714 1.00 47.81 109 GLY A O 1
ATOM 863 N N . ILE A 1 110 ? 17.578 -28.385 -50.920 1.00 48.88 110 ILE A N 1
ATOM 864 C CA . ILE A 1 110 ? 18.165 -29.367 -49.983 1.00 48.88 110 ILE A CA 1
ATOM 865 C C . ILE A 1 110 ? 17.132 -30.402 -49.484 1.00 48.88 110 ILE A C 1
ATOM 867 O O . ILE A 1 110 ? 17.513 -31.498 -49.078 1.00 48.88 110 ILE A O 1
ATOM 871 N N . ILE A 1 111 ? 15.824 -30.122 -49.551 1.00 46.31 111 ILE A N 1
ATOM 872 C CA . ILE A 1 111 ? 14.758 -31.043 -49.108 1.00 46.31 111 ILE A CA 1
ATOM 873 C C . ILE A 1 111 ? 14.469 -32.106 -50.188 1.00 46.31 111 ILE A C 1
ATOM 875 O O . ILE A 1 111 ? 13.432 -32.120 -50.846 1.00 46.31 111 ILE A O 1
ATOM 879 N N . SER A 1 112 ? 15.419 -33.020 -50.352 1.00 43.03 112 SER A N 1
ATOM 880 C CA . SER A 1 112 ? 15.209 -34.399 -50.802 1.00 43.03 112 SER A CA 1
ATOM 881 C C . SER A 1 112 ? 15.858 -35.329 -49.771 1.00 43.03 112 SER A C 1
ATOM 883 O O . SER A 1 112 ? 16.784 -36.078 -50.075 1.00 43.03 112 SER A O 1
ATOM 885 N N . GLY A 1 113 ? 15.445 -35.198 -48.512 1.00 41.56 113 GLY A N 1
ATOM 886 C CA . GLY A 1 113 ? 15.989 -35.974 -47.404 1.00 41.56 113 GLY A CA 1
ATOM 887 C C . GLY A 1 113 ? 15.150 -35.787 -46.148 1.00 41.56 113 GLY A C 1
ATOM 888 O O . GLY A 1 113 ? 15.124 -34.702 -45.571 1.00 41.56 113 GLY A O 1
ATOM 889 N N . ASP A 1 114 ? 14.442 -36.846 -45.770 1.00 48.50 114 ASP A N 1
ATOM 890 C CA . ASP A 1 114 ? 13.592 -36.937 -44.587 1.00 48.50 114 ASP A CA 1
ATOM 891 C C . ASP A 1 114 ? 14.386 -36.689 -43.296 1.00 48.50 114 ASP A C 1
ATOM 893 O O . ASP A 1 114 ? 15.411 -37.329 -43.059 1.00 48.50 114 ASP A O 1
ATOM 897 N N . ILE A 1 115 ? 13.893 -35.804 -42.422 1.00 49.31 115 ILE A N 1
ATOM 898 C CA . ILE A 1 115 ? 14.398 -35.680 -41.049 1.00 49.31 115 ILE A CA 1
ATOM 899 C C . ILE A 1 115 ? 13.217 -35.758 -40.083 1.00 49.31 115 ILE A C 1
ATOM 901 O O . ILE A 1 115 ? 12.314 -34.921 -40.067 1.00 49.31 115 ILE A O 1
ATOM 905 N N . THR A 1 116 ? 13.247 -36.823 -39.292 1.00 48.12 116 THR A N 1
ATOM 906 C CA . THR A 1 116 ? 12.290 -37.220 -38.263 1.00 48.12 116 THR A CA 1
ATOM 907 C C . THR A 1 116 ? 12.163 -36.190 -37.143 1.00 48.12 116 THR A C 1
ATOM 909 O O . THR A 1 116 ? 13.147 -35.600 -36.698 1.00 48.12 116 THR A O 1
ATOM 912 N N . ALA A 1 117 ? 10.929 -36.019 -36.663 1.00 43.81 117 ALA A N 1
ATOM 913 C CA . ALA A 1 117 ? 10.543 -35.143 -35.566 1.00 43.81 117 ALA A CA 1
ATOM 914 C C . ALA A 1 117 ? 11.324 -35.452 -34.275 1.00 43.81 117 ALA A C 1
ATOM 916 O O . ALA A 1 117 ? 11.045 -36.429 -33.586 1.00 43.81 117 ALA A O 1
ATOM 917 N N . GLY A 1 118 ? 12.291 -34.588 -33.959 1.00 41.12 118 GLY A N 1
ATOM 918 C CA . GLY A 1 118 ? 13.009 -34.590 -32.690 1.00 41.12 118 GLY A CA 1
ATOM 919 C C . GLY A 1 118 ? 12.083 -34.258 -31.520 1.00 41.12 118 GLY A C 1
ATOM 920 O O . GLY A 1 118 ? 11.326 -33.282 -31.545 1.00 41.12 118 GLY A O 1
ATOM 921 N N . GLU A 1 119 ? 12.167 -35.110 -30.508 1.00 50.25 119 GLU A N 1
ATOM 922 C CA . GLU A 1 119 ? 11.502 -35.055 -29.216 1.00 50.25 119 GLU A CA 1
ATOM 923 C C . GLU A 1 119 ? 11.685 -33.677 -28.563 1.00 50.25 119 GLU A C 1
ATOM 925 O O . GLU A 1 119 ? 12.795 -33.217 -28.298 1.00 50.25 119 GLU A O 1
ATOM 930 N N . LYS A 1 120 ? 10.572 -32.984 -28.299 1.00 56.12 120 LYS A N 1
ATOM 931 C CA . LYS A 1 120 ? 10.581 -31.794 -27.445 1.00 56.12 120 LYS A CA 1
ATOM 932 C C . LYS A 1 120 ? 10.629 -32.264 -25.999 1.00 56.12 120 LYS A C 1
ATOM 934 O O . LYS A 1 120 ? 9.586 -32.507 -25.393 1.00 56.12 120 LYS A O 1
ATOM 939 N N . GLU A 1 121 ? 11.844 -32.404 -25.484 1.00 51.31 121 GLU A N 1
ATOM 940 C CA . GLU A 1 121 ? 12.101 -32.625 -24.066 1.00 51.31 121 GLU A CA 1
ATOM 941 C C . GLU A 1 121 ? 11.377 -31.587 -23.195 1.00 51.31 121 GLU A C 1
ATOM 943 O O . GLU A 1 121 ? 11.268 -30.398 -23.522 1.00 51.31 121 GLU A O 1
ATOM 948 N N . GLY A 1 122 ? 10.827 -32.092 -22.093 1.00 50.34 122 GLY A N 1
ATOM 949 C CA . GLY A 1 122 ? 9.938 -31.397 -21.180 1.00 50.34 122 GLY A CA 1
ATOM 950 C C . GLY A 1 122 ? 10.529 -30.121 -20.589 1.00 50.34 122 GLY A C 1
ATOM 951 O O . GLY A 1 122 ? 11.502 -30.135 -19.841 1.00 50.34 122 GLY A O 1
ATOM 952 N N . LEU A 1 123 ? 9.842 -29.007 -20.830 1.00 58.12 123 LEU A N 1
ATOM 953 C CA . LEU A 1 123 ? 9.916 -27.847 -19.952 1.00 58.12 123 LEU A CA 1
ATOM 954 C C . LEU A 1 123 ? 9.044 -28.139 -18.726 1.00 58.12 123 LEU A C 1
ATOM 956 O O . LEU A 1 123 ? 7.847 -27.844 -18.723 1.00 58.12 123 LEU A O 1
ATOM 960 N N . GLU A 1 124 ? 9.630 -28.739 -17.690 1.00 60.19 124 GLU A N 1
ATOM 961 C CA . GLU A 1 124 ? 8.982 -28.827 -16.382 1.00 60.19 124 GLU A CA 1
ATOM 962 C C . GLU A 1 124 ? 8.617 -27.416 -15.900 1.00 60.19 124 GLU A C 1
ATOM 964 O O . GLU A 1 124 ? 9.456 -26.519 -15.763 1.00 60.19 124 GLU A O 1
ATOM 969 N N . ALA A 1 125 ? 7.322 -27.197 -15.673 1.00 61.62 125 ALA A N 1
ATOM 970 C CA . ALA A 1 125 ? 6.801 -25.928 -15.202 1.00 61.62 125 ALA A CA 1
ATOM 971 C C . ALA A 1 125 ? 7.260 -25.687 -13.756 1.00 61.62 125 ALA A C 1
ATOM 973 O O . ALA A 1 125 ? 6.606 -26.107 -12.803 1.00 61.62 125 ALA A O 1
ATOM 974 N N . VAL A 1 126 ? 8.378 -24.977 -13.583 1.00 64.75 126 VAL A N 1
ATOM 975 C CA . VAL A 1 126 ? 8.836 -24.521 -12.266 1.00 64.75 126 VAL A CA 1
ATOM 976 C C . VAL A 1 126 ? 7.735 -23.665 -11.633 1.00 64.75 126 VAL A C 1
ATOM 978 O O . VAL A 1 126 ? 7.469 -22.533 -12.055 1.00 64.75 126 VAL A O 1
ATOM 981 N N . SER A 1 127 ? 7.081 -24.226 -10.614 1.00 68.69 127 SER A N 1
ATOM 982 C CA . SER A 1 127 ? 6.048 -23.570 -9.814 1.00 68.69 127 SER A CA 1
ATOM 983 C C . SER A 1 127 ? 6.602 -22.272 -9.225 1.00 68.69 127 SER A C 1
ATOM 985 O O . SER A 1 127 ? 7.470 -22.267 -8.349 1.00 68.69 127 SER A O 1
ATOM 987 N N . ARG A 1 128 ? 6.132 -21.129 -9.735 1.00 74.69 128 ARG A N 1
ATOM 988 C CA . ARG A 1 128 ? 6.535 -19.820 -9.214 1.00 74.69 128 ARG A CA 1
ATOM 989 C C . ARG A 1 128 ? 5.896 -19.620 -7.844 1.00 74.69 128 ARG A C 1
ATOM 991 O O . ARG A 1 128 ? 4.675 -19.696 -7.708 1.00 74.69 128 ARG A O 1
ATOM 998 N N . ARG A 1 129 ? 6.718 -19.301 -6.839 1.00 76.94 129 ARG A N 1
ATOM 999 C CA . ARG A 1 129 ? 6.246 -18.944 -5.493 1.00 76.94 129 ARG A CA 1
ATOM 1000 C C . ARG A 1 129 ? 5.223 -17.810 -5.592 1.00 76.94 129 ARG A C 1
ATOM 1002 O O . ARG A 1 129 ? 5.484 -16.789 -6.232 1.00 76.94 129 ARG A O 1
ATOM 1009 N N . LYS A 1 130 ? 4.057 -17.998 -4.968 1.00 80.62 130 LYS A N 1
ATOM 1010 C CA . LYS A 1 130 ? 3.001 -16.979 -4.926 1.00 80.62 130 LYS A CA 1
ATOM 1011 C C . LYS A 1 130 ? 3.543 -15.726 -4.237 1.00 80.62 130 LYS A C 1
ATOM 1013 O O . LYS A 1 130 ? 4.165 -15.815 -3.181 1.00 80.62 130 LYS A O 1
ATOM 1018 N N . LEU A 1 131 ? 3.322 -14.567 -4.854 1.00 82.31 131 LEU A N 1
ATOM 1019 C CA . LEU A 1 131 ? 3.750 -13.291 -4.294 1.00 82.31 131 LEU A CA 1
ATOM 1020 C C . LEU A 1 131 ? 2.865 -12.941 -3.088 1.00 82.31 131 LEU A C 1
ATOM 1022 O O . LEU A 1 131 ? 1.642 -13.066 -3.165 1.00 82.31 131 LEU A O 1
ATOM 1026 N N . ASP A 1 132 ? 3.463 -12.476 -1.991 1.00 84.81 132 ASP A N 1
ATOM 1027 C CA . ASP A 1 132 ? 2.686 -11.945 -0.872 1.00 84.81 132 ASP A CA 1
ATOM 1028 C C . ASP A 1 132 ? 2.133 -10.559 -1.243 1.00 84.81 132 ASP A C 1
ATOM 1030 O O . ASP A 1 132 ? 2.880 -9.622 -1.535 1.00 84.81 132 ASP A O 1
ATOM 1034 N N . HIS A 1 133 ? 0.806 -10.439 -1.259 1.00 86.81 133 HIS A N 1
ATOM 1035 C CA . HIS A 1 133 ? 0.086 -9.206 -1.581 1.00 86.81 133 HIS A CA 1
ATOM 1036 C C . HIS A 1 133 ? -0.369 -8.430 -0.333 1.00 86.81 133 HIS A C 1
ATOM 1038 O O . HIS A 1 133 ? -1.161 -7.488 -0.445 1.00 86.81 133 HIS A O 1
ATOM 1044 N N . ARG A 1 134 ? 0.108 -8.798 0.864 1.00 87.75 134 ARG A N 1
ATOM 1045 C CA . ARG A 1 134 ? -0.165 -8.052 2.099 1.00 87.75 134 ARG A CA 1
ATOM 1046 C C . ARG A 1 134 ? 0.473 -6.648 2.048 1.00 87.75 134 ARG A C 1
ATOM 1048 O O . ARG A 1 134 ? 1.562 -6.470 1.498 1.00 87.75 134 ARG A O 1
ATOM 1055 N N . PRO A 1 135 ? -0.189 -5.614 2.602 1.00 90.25 135 PRO A N 1
ATOM 1056 C CA . PRO A 1 135 ? 0.378 -4.268 2.648 1.00 90.25 135 PRO A CA 1
ATOM 1057 C C . PRO A 1 135 ? 1.646 -4.243 3.515 1.00 90.25 135 PRO A C 1
ATOM 1059 O O . PRO A 1 135 ? 1.653 -4.768 4.623 1.00 90.25 135 PRO A O 1
ATOM 1062 N N . ASN A 1 136 ? 2.711 -3.596 3.028 1.00 91.31 136 ASN A N 1
ATOM 1063 C CA . ASN A 1 136 ? 3.973 -3.493 3.764 1.00 91.31 136 ASN A CA 1
ATOM 1064 C C . ASN A 1 136 ? 3.948 -2.303 4.751 1.00 91.31 136 ASN A C 1
ATOM 1066 O O . ASN A 1 136 ? 3.993 -1.153 4.289 1.00 91.31 136 ASN A O 1
ATOM 1070 N N . PRO A 1 137 ? 3.948 -2.537 6.079 1.00 90.25 137 PRO A N 1
ATOM 1071 C CA . PRO A 1 137 ? 3.827 -1.481 7.088 1.00 90.25 137 PRO A CA 1
ATOM 1072 C C . PRO A 1 137 ? 5.035 -0.538 7.142 1.00 90.25 137 PRO A C 1
ATOM 1074 O O . PRO A 1 137 ? 4.915 0.577 7.636 1.00 90.25 137 PRO A O 1
ATOM 1077 N N . THR A 1 138 ? 6.186 -0.937 6.595 1.00 93.25 138 THR A N 1
ATOM 1078 C CA . THR A 1 138 ? 7.379 -0.072 6.545 1.00 93.25 138 THR A CA 1
ATOM 1079 C C . THR A 1 138 ? 7.254 1.042 5.501 1.00 93.25 138 THR A C 1
ATOM 1081 O O . THR A 1 138 ? 7.944 2.057 5.571 1.00 93.25 138 THR A O 1
ATOM 1084 N N . THR A 1 139 ? 6.354 0.884 4.525 1.00 95.62 139 THR A N 1
ATOM 1085 C CA . THR A 1 139 ? 6.111 1.888 3.484 1.00 95.62 139 THR A CA 1
ATOM 1086 C C . THR A 1 139 ? 4.984 2.833 3.893 1.00 95.62 139 THR A C 1
ATOM 1088 O O . THR A 1 139 ? 3.954 2.379 4.373 1.00 95.62 139 THR A O 1
ATOM 1091 N N . VAL A 1 140 ? 5.108 4.136 3.607 1.00 93.69 140 VAL A N 1
ATOM 1092 C CA . VAL A 1 140 ? 4.087 5.154 3.962 1.00 93.69 140 VAL A CA 1
ATOM 1093 C C . VAL A 1 140 ? 2.694 4.818 3.411 1.00 93.69 140 VAL A C 1
ATOM 1095 O O . VAL A 1 140 ? 1.674 5.042 4.053 1.00 93.69 140 VAL A O 1
ATOM 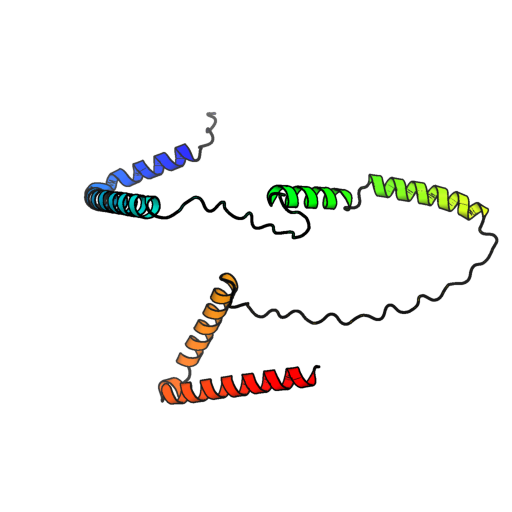1098 N N . ARG A 1 141 ? 2.628 4.269 2.192 1.00 93.88 141 ARG A N 1
ATOM 1099 C CA . ARG A 1 141 ? 1.352 3.861 1.589 1.00 93.88 141 ARG A CA 1
ATOM 1100 C C . ARG A 1 141 ? 0.794 2.602 2.249 1.00 93.88 141 ARG A C 1
ATOM 1102 O O . ARG A 1 141 ? -0.419 2.497 2.410 1.00 93.88 141 ARG A O 1
ATOM 1109 N N . GLY A 1 142 ? 1.661 1.646 2.576 1.00 95.50 142 GLY A N 1
ATOM 1110 C CA . GLY A 1 142 ? 1.261 0.410 3.233 1.00 95.50 142 GLY A CA 1
ATOM 1111 C C . GLY A 1 142 ? 0.808 0.652 4.668 1.00 95.50 142 GLY A C 1
ATOM 1112 O O . GLY A 1 142 ? -0.250 0.153 5.031 1.00 95.50 142 GLY A O 1
ATOM 1113 N N . SER A 1 143 ? 1.502 1.498 5.435 1.00 95.50 143 SER A N 1
ATOM 1114 C CA . SER A 1 143 ? 1.072 1.889 6.783 1.00 95.50 143 SER A CA 1
ATOM 1115 C C . SER A 1 143 ? -0.304 2.558 6.768 1.00 95.50 143 SER A C 1
ATOM 1117 O O . SER A 1 143 ? -1.178 2.151 7.522 1.00 95.50 143 SER A O 1
ATOM 1119 N N . ALA A 1 144 ? -0.564 3.472 5.828 1.00 96.44 144 ALA A N 1
ATOM 1120 C CA . ALA A 1 144 ? -1.887 4.087 5.674 1.00 96.44 144 ALA A CA 1
ATOM 1121 C C . ALA A 1 144 ? -2.995 3.078 5.294 1.00 96.44 144 ALA A C 1
ATOM 1123 O O . ALA A 1 144 ? -4.170 3.274 5.607 1.00 96.44 144 ALA A O 1
ATOM 1124 N N . LEU A 1 145 ? -2.656 2.004 4.573 1.00 96.00 145 LEU A N 1
ATOM 1125 C CA . LEU A 1 145 ? -3.591 0.917 4.257 1.00 96.00 145 LEU A CA 1
ATOM 1126 C C . LEU A 1 145 ? -3.874 0.042 5.483 1.00 96.00 145 LEU A C 1
ATOM 1128 O O . LEU A 1 145 ? -5.036 -0.291 5.726 1.00 96.00 145 LEU A O 1
ATOM 1132 N N . VAL A 1 146 ? -2.834 -0.284 6.252 1.00 95.75 146 VAL A N 1
ATOM 1133 C CA . VAL A 1 146 ? -2.943 -1.016 7.519 1.00 95.75 146 VAL A CA 1
ATOM 1134 C C . VAL A 1 146 ? -3.808 -0.226 8.498 1.00 95.75 146 VAL A C 1
ATOM 1136 O O . VAL A 1 146 ? -4.823 -0.750 8.948 1.00 95.75 146 VAL A O 1
ATOM 1139 N N . GLU A 1 147 ? -3.530 1.061 8.692 1.00 96.19 147 GLU A N 1
ATOM 1140 C CA . GLU A 1 147 ? -4.309 1.959 9.551 1.00 96.19 147 GLU A CA 1
ATOM 1141 C C . GLU A 1 147 ? -5.799 1.967 9.170 1.00 96.19 147 GLU A C 1
ATOM 1143 O O . GLU A 1 147 ? -6.678 1.787 10.011 1.00 96.19 147 GLU A O 1
ATOM 1148 N N . LYS A 1 148 ? -6.123 2.087 7.875 1.00 96.69 148 LYS A N 1
ATOM 1149 C CA . LYS A 1 148 ? -7.521 2.016 7.409 1.00 96.69 148 LYS A CA 1
ATOM 1150 C C . LYS A 1 148 ? -8.185 0.690 7.762 1.00 96.69 148 LYS A C 1
ATOM 1152 O O . LYS A 1 148 ? -9.374 0.674 8.092 1.00 96.69 148 LYS A O 1
ATOM 1157 N N . SER A 1 149 ? -7.457 -0.417 7.645 1.00 94.31 149 SER A N 1
ATOM 1158 C CA . SER A 1 149 ? -7.973 -1.741 7.995 1.00 94.31 149 SER A CA 1
ATOM 1159 C C . SER A 1 149 ? -8.175 -1.892 9.507 1.00 94.31 149 SER A C 1
ATOM 1161 O O . SER A 1 149 ? -9.207 -2.409 9.934 1.00 94.31 149 SER A O 1
ATOM 1163 N N . GLU A 1 150 ? -7.269 -1.341 10.315 1.00 93.38 150 GLU A N 1
ATOM 1164 C CA . GLU A 1 150 ? -7.350 -1.333 11.776 1.00 93.38 150 GLU A CA 1
ATOM 1165 C C . GLU A 1 150 ? -8.514 -0.479 12.271 1.00 93.38 150 GLU A C 1
ATOM 1167 O O . GLU A 1 150 ? -9.310 -0.948 13.080 1.00 93.38 150 GLU A O 1
ATOM 1172 N N . ILE A 1 151 ? -8.706 0.720 11.712 1.00 96.06 151 ILE A N 1
ATOM 1173 C CA . ILE A 1 151 ? -9.854 1.581 12.026 1.00 96.06 151 ILE A CA 1
ATOM 1174 C C . ILE A 1 151 ? -11.170 0.852 11.735 1.00 96.06 151 ILE A C 1
ATOM 1176 O O . ILE A 1 151 ? -12.114 0.932 12.522 1.00 96.06 151 ILE A O 1
ATOM 1180 N N . ARG A 1 152 ? -11.263 0.130 10.609 1.00 95.75 152 ARG A N 1
ATOM 1181 C CA . ARG A 1 152 ? -12.459 -0.668 10.283 1.00 95.75 152 ARG A CA 1
ATOM 1182 C C . ARG A 1 152 ? -12.681 -1.779 11.304 1.00 95.75 152 ARG A C 1
ATOM 1184 O O . ARG A 1 152 ? -13.806 -1.948 11.766 1.00 95.75 152 ARG A O 1
ATOM 1191 N N . ARG A 1 153 ? -11.619 -2.498 11.676 1.00 91.50 153 ARG A N 1
ATOM 1192 C CA . ARG A 1 153 ? -11.668 -3.572 12.676 1.00 91.50 153 ARG A CA 1
ATOM 1193 C C . ARG A 1 153 ? -12.102 -3.042 14.041 1.00 91.50 153 ARG A C 1
ATOM 1195 O O . ARG A 1 153 ? -12.986 -3.615 14.664 1.00 91.50 153 ARG A O 1
ATOM 1202 N N . PHE A 1 154 ? -11.550 -1.907 14.459 1.00 91.19 154 PHE A N 1
ATOM 1203 C CA . PHE A 1 154 ? -11.913 -1.237 15.702 1.00 91.19 154 PHE A CA 1
ATOM 1204 C C . PHE A 1 154 ? -13.383 -0.807 15.707 1.00 91.19 154 PHE A C 1
ATOM 1206 O O . PHE A 1 154 ? -14.115 -1.113 16.643 1.00 91.19 154 PHE A O 1
ATOM 1213 N N . LYS A 1 155 ? -13.863 -0.189 14.620 1.00 94.56 155 LYS A N 1
ATOM 1214 C CA . LYS A 1 155 ? -15.283 0.167 14.472 1.00 94.56 155 LYS A CA 1
ATOM 1215 C C . LYS A 1 155 ? -16.216 -1.043 14.524 1.00 94.56 155 LYS A C 1
ATOM 1217 O O . LYS A 1 155 ? -17.351 -0.885 14.957 1.00 94.56 155 LYS A O 1
ATOM 1222 N N . ALA A 1 156 ? -15.773 -2.214 14.066 1.00 91.69 156 ALA A N 1
ATOM 1223 C CA . ALA A 1 156 ? -16.545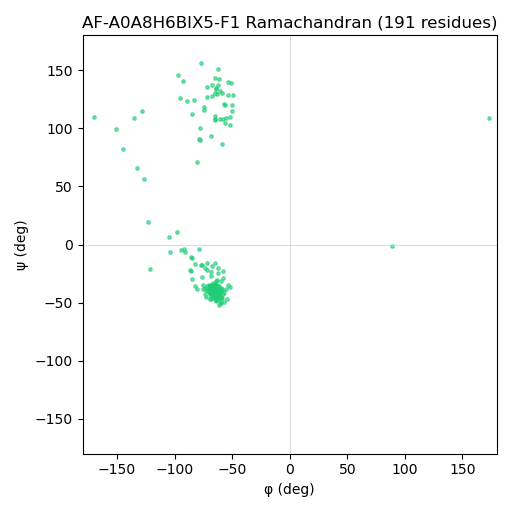 -3.446 14.197 1.00 91.69 156 ALA A CA 1
ATOM 1224 C C . ALA A 1 156 ? -16.616 -3.898 15.663 1.00 91.69 156 ALA A C 1
ATOM 1226 O O . ALA A 1 156 ? -17.710 -4.126 16.161 1.00 91.69 156 ALA A O 1
ATOM 1227 N N . ILE A 1 157 ? -15.485 -3.902 16.379 1.00 89.12 157 ILE A N 1
ATOM 1228 C CA . ILE A 1 157 ? -15.425 -4.261 17.808 1.00 89.12 157 ILE A CA 1
ATOM 1229 C C . ILE A 1 157 ? -16.349 -3.374 18.650 1.00 89.12 157 ILE A C 1
ATOM 1231 O O . ILE A 1 157 ? -17.064 -3.879 19.507 1.00 89.12 157 ILE A O 1
ATOM 1235 N N . LEU A 1 158 ? -16.404 -2.067 18.371 1.00 88.81 158 LEU A N 1
ATOM 1236 C CA . LEU A 1 158 ? -17.294 -1.147 19.091 1.00 88.81 158 LEU A CA 1
ATOM 1237 C C . LEU A 1 158 ? -18.792 -1.471 18.930 1.00 88.81 158 LEU A C 1
ATOM 1239 O O . LEU A 1 158 ? -19.606 -1.009 19.729 1.00 88.81 158 LEU A O 1
ATOM 1243 N N . LYS A 1 159 ? -19.178 -2.223 17.892 1.00 92.31 159 LYS A N 1
ATOM 1244 C CA . LYS A 1 159 ? -20.572 -2.625 17.664 1.00 92.31 159 LYS A CA 1
ATOM 1245 C C . LYS A 1 159 ? -20.954 -3.892 18.429 1.00 92.31 159 LYS A C 1
ATOM 1247 O O . LYS A 1 159 ? -22.141 -4.070 18.691 1.00 92.31 159 LYS A O 1
ATOM 1252 N N . GLU A 1 160 ? -19.981 -4.720 18.801 1.00 91.12 160 GLU A N 1
ATOM 1253 C CA . GLU A 1 160 ? -20.199 -5.994 19.489 1.00 91.12 160 GLU A CA 1
ATOM 1254 C C . GLU A 1 160 ? -20.824 -5.788 20.877 1.00 91.12 160 GLU A C 1
ATOM 1256 O O . GLU A 1 160 ? -20.359 -4.974 21.679 1.00 91.12 160 GLU A O 1
ATOM 1261 N N . GLU A 1 161 ? -21.857 -6.565 21.211 1.00 90.94 161 GLU A N 1
ATOM 1262 C CA . GLU A 1 161 ? -22.519 -6.476 22.522 1.00 90.94 161 GLU A CA 1
ATOM 1263 C C . GLU A 1 161 ? -21.584 -6.853 23.674 1.00 90.94 161 GLU A C 1
ATOM 1265 O O . GLU A 1 161 ? -21.619 -6.247 24.745 1.00 90.94 161 GLU A O 1
ATOM 1270 N N . ASN A 1 162 ? -20.697 -7.819 23.434 1.00 88.69 162 ASN A N 1
ATOM 1271 C CA . ASN A 1 162 ? -19.705 -8.269 24.407 1.00 88.69 162 ASN A CA 1
ATOM 1272 C C . ASN A 1 162 ? -18.743 -7.142 24.798 1.00 88.69 162 ASN A C 1
ATOM 1274 O O . ASN A 1 162 ? -18.359 -7.031 25.961 1.00 88.69 162 ASN A O 1
ATOM 1278 N N . PHE A 1 163 ? -18.399 -6.277 23.839 1.00 92.44 163 PHE A N 1
ATOM 1279 C CA . PHE A 1 163 ? -17.562 -5.111 24.094 1.00 92.44 163 PHE A CA 1
ATOM 1280 C C . PHE A 1 163 ? -18.304 -4.056 24.923 1.00 92.44 163 PHE A C 1
ATOM 1282 O O . PHE A 1 163 ? -17.717 -3.475 25.832 1.00 92.44 163 PHE A O 1
ATOM 1289 N N . LYS A 1 164 ? -19.606 -3.853 24.667 1.00 90.69 164 LYS A N 1
ATOM 1290 C CA . LYS A 1 164 ? -20.451 -2.942 25.460 1.00 90.69 164 LYS A CA 1
ATOM 1291 C C . LYS A 1 164 ? -20.614 -3.407 26.911 1.00 90.69 164 LYS A C 1
ATOM 1293 O O . LYS A 1 164 ? -20.628 -2.571 27.806 1.00 90.69 164 LYS A O 1
ATOM 1298 N N . LYS A 1 165 ? -20.724 -4.721 27.144 1.00 93.31 165 LYS A N 1
ATOM 1299 C CA . LYS A 1 165 ? -20.849 -5.312 28.490 1.00 93.31 165 LYS A CA 1
ATOM 1300 C C . LYS A 1 165 ? -19.536 -5.257 29.271 1.00 93.31 165 LYS A C 1
ATOM 1302 O O . LYS A 1 165 ? -19.536 -4.912 30.446 1.00 93.31 165 LYS A O 1
ATOM 1307 N N . SER A 1 166 ? -18.417 -5.613 28.637 1.00 94.50 166 SER A N 1
ATOM 1308 C CA . SER A 1 166 ? -17.098 -5.577 29.273 1.00 94.50 166 SER A CA 1
ATOM 1309 C C . SER A 1 166 ? -15.989 -5.320 28.245 1.00 94.50 166 SER A C 1
ATOM 1311 O O . SER A 1 166 ? -15.521 -6.256 27.579 1.00 94.50 166 SER A O 1
ATOM 1313 N N . PRO A 1 167 ? -15.510 -4.068 28.121 1.00 92.44 167 PRO A N 1
ATOM 1314 C CA . PRO A 1 167 ? -14.526 -3.714 27.101 1.00 92.44 167 PRO A CA 1
ATOM 1315 C C . PRO A 1 167 ? -13.179 -4.405 27.344 1.00 92.44 167 PRO A C 1
ATOM 1317 O O . PRO A 1 167 ? -12.558 -4.908 26.407 1.00 92.44 167 PRO A O 1
ATOM 1320 N N . PHE A 1 168 ? -12.737 -4.504 28.603 1.00 92.75 168 PHE A N 1
ATOM 1321 C CA . PHE A 1 168 ? -11.452 -5.120 28.943 1.00 92.75 168 PHE A CA 1
ATOM 1322 C C . PHE A 1 168 ? -11.452 -6.644 28.765 1.00 92.75 168 PHE A C 1
ATOM 1324 O O . PHE A 1 168 ? -10.447 -7.197 28.319 1.00 92.75 168 PHE A O 1
ATOM 1331 N N . ALA A 1 169 ? -12.563 -7.334 29.052 1.00 92.69 169 ALA A N 1
ATOM 1332 C CA . ALA A 1 169 ? -12.663 -8.777 28.814 1.00 92.69 169 ALA A CA 1
ATOM 1333 C C . ALA A 1 169 ? -12.688 -9.098 27.310 1.00 92.69 169 ALA A C 1
ATOM 1335 O O . ALA A 1 169 ? -11.978 -9.993 26.842 1.00 92.69 169 ALA A O 1
ATOM 1336 N N . SER A 1 170 ? -13.440 -8.316 26.529 1.00 90.44 170 SER A N 1
ATOM 1337 C CA . SER A 1 170 ? -13.454 -8.426 25.066 1.00 90.44 170 SER A CA 1
ATOM 1338 C C . SER A 1 170 ? -12.076 -8.132 24.452 1.00 90.44 170 SER A C 1
ATOM 1340 O O . SER A 1 170 ? -11.632 -8.828 23.539 1.00 90.44 170 SER A O 1
ATOM 1342 N N . LEU A 1 171 ? -11.333 -7.166 25.001 1.00 87.81 171 LEU A N 1
ATOM 1343 C CA . LEU A 1 171 ? -9.969 -6.888 24.558 1.00 87.81 171 LEU A CA 1
ATOM 1344 C C . LEU A 1 171 ? -9.012 -8.050 24.861 1.00 87.81 171 LEU A C 1
ATOM 1346 O O . LEU A 1 171 ? -8.269 -8.462 23.972 1.00 87.81 171 LEU A O 1
ATOM 1350 N N . ARG A 1 172 ? -9.050 -8.614 26.077 1.00 91.75 172 ARG A N 1
ATOM 1351 C CA . ARG A 1 172 ? -8.213 -9.769 26.455 1.00 91.75 172 ARG A CA 1
ATOM 1352 C C . ARG A 1 172 ? -8.444 -10.955 25.522 1.00 91.75 172 ARG A C 1
ATOM 1354 O O . ARG A 1 172 ? -7.488 -11.491 24.972 1.00 91.75 172 ARG A O 1
ATOM 1361 N N . THR A 1 173 ? -9.705 -11.311 25.285 1.00 90.62 173 THR A N 1
ATOM 1362 C CA . THR A 1 173 ? -10.061 -12.411 24.373 1.00 90.62 173 THR A CA 1
ATOM 1363 C C . THR A 1 173 ? -9.604 -12.136 22.938 1.00 90.62 173 THR A C 1
ATOM 1365 O O . THR A 1 173 ? -9.027 -13.013 22.300 1.00 90.62 173 THR A O 1
ATOM 1368 N N . SER A 1 174 ? -9.763 -10.906 22.440 1.00 87.31 174 SER A N 1
ATOM 1369 C CA . SER A 1 174 ? -9.271 -10.504 21.115 1.00 87.31 174 SER A CA 1
ATOM 1370 C C . SER A 1 174 ? -7.747 -10.623 20.989 1.00 87.31 174 SER A C 1
ATOM 1372 O O . SER A 1 174 ? -7.247 -11.130 19.982 1.00 87.31 174 SER A O 1
ATOM 1374 N N . ILE A 1 175 ? -6.997 -10.214 22.018 1.00 88.00 175 ILE A N 1
ATOM 1375 C CA . ILE A 1 175 ? -5.535 -10.352 22.058 1.00 88.00 175 ILE A CA 1
ATOM 1376 C C . ILE A 1 175 ? -5.140 -11.834 22.047 1.00 88.00 175 ILE A C 1
ATOM 1378 O O . ILE A 1 175 ? -4.334 -12.226 21.203 1.00 88.00 175 ILE A O 1
ATOM 1382 N N . MET A 1 176 ? -5.750 -12.675 22.890 1.00 92.38 176 MET A N 1
ATOM 1383 C CA . MET A 1 176 ? -5.457 -14.117 22.917 1.00 92.38 176 MET A CA 1
ATOM 1384 C C . MET A 1 176 ? -5.784 -14.808 21.584 1.00 92.38 176 MET A C 1
ATOM 1386 O O . MET A 1 176 ? -5.011 -15.635 21.093 1.00 92.38 176 MET A O 1
ATOM 1390 N N . ASN A 1 177 ? -6.880 -14.412 20.935 1.00 90.06 177 ASN A N 1
ATOM 1391 C CA . ASN A 1 177 ? -7.248 -14.906 19.608 1.00 90.06 177 ASN A CA 1
ATOM 1392 C C . ASN A 1 177 ? -6.242 -14.492 18.522 1.00 90.06 177 ASN A C 1
ATOM 1394 O O . ASN A 1 177 ? -6.019 -15.237 17.571 1.00 90.06 177 ASN A O 1
ATOM 1398 N N . ASN A 1 178 ? -5.628 -13.310 18.623 1.00 88.00 178 ASN A N 1
ATOM 1399 C CA . ASN A 1 178 ? -4.598 -12.891 17.669 1.00 88.00 178 ASN A CA 1
ATOM 1400 C C . ASN A 1 178 ? -3.264 -13.618 17.911 1.00 88.00 178 ASN A C 1
ATOM 1402 O O . ASN A 1 178 ? -2.616 -14.003 16.940 1.00 88.00 178 ASN A O 1
ATOM 1406 N N . ILE A 1 17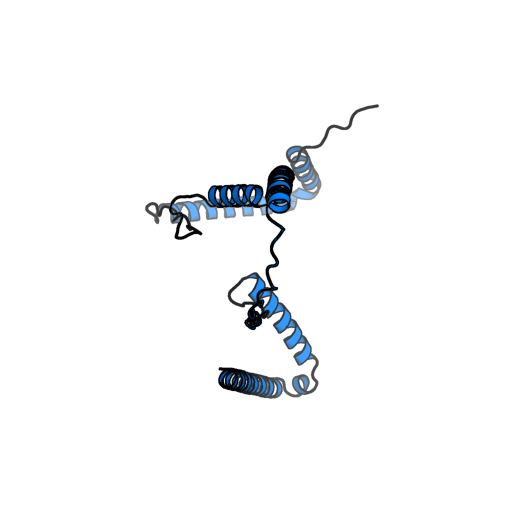9 ? -2.882 -13.848 19.174 1.00 90.56 179 ILE A N 1
ATOM 1407 C CA . ILE A 1 179 ? -1.664 -14.598 19.529 1.00 90.56 179 ILE A CA 1
ATOM 1408 C C . ILE A 1 179 ? -1.758 -16.034 19.000 1.00 90.56 179 ILE A C 1
ATOM 1410 O O . ILE A 1 179 ? -0.912 -16.449 18.211 1.00 90.56 179 ILE A O 1
ATOM 1414 N N . SER A 1 180 ? -2.844 -16.745 19.308 1.00 90.88 180 SER A N 1
ATOM 1415 C CA . SER A 1 180 ? -3.065 -18.120 18.824 1.00 90.88 180 SER A CA 1
ATOM 1416 C C . SER A 1 180 ? -3.098 -18.228 17.292 1.00 90.88 180 SER A C 1
ATOM 1418 O O . SER A 1 180 ? -2.560 -19.170 16.712 1.00 90.88 180 SER A O 1
ATOM 1420 N N . ARG A 1 181 ? -3.676 -17.242 16.591 1.00 85.88 181 ARG A N 1
ATOM 1421 C CA . ARG A 1 181 ? -3.612 -17.170 15.119 1.00 85.88 181 ARG A CA 1
ATOM 1422 C C . ARG A 1 181 ? -2.180 -17.037 14.605 1.00 85.88 181 ARG A C 1
ATOM 1424 O O . ARG A 1 181 ? -1.837 -17.709 13.636 1.00 85.88 181 ARG A O 1
ATOM 1431 N N . SER A 1 182 ? -1.357 -16.205 15.243 1.00 82.81 182 SER A N 1
ATOM 1432 C CA . SER A 1 182 ? 0.045 -16.019 14.847 1.00 82.81 182 SER A CA 1
ATOM 1433 C C . SER A 1 182 ? 0.866 -17.303 15.007 1.00 82.81 182 SER A C 1
ATOM 1435 O O . SER A 1 182 ? 1.627 -17.660 14.109 1.00 82.81 182 SER A O 1
ATOM 1437 N N . GLU A 1 183 ? 0.631 -18.055 16.084 1.00 83.50 183 GLU A N 1
ATOM 1438 C CA . GLU A 1 183 ? 1.276 -19.349 16.327 1.00 83.50 183 GLU A CA 1
ATOM 1439 C C . GLU A 1 183 ? 0.887 -20.378 15.258 1.00 83.50 183 GLU A C 1
ATOM 1441 O O . GLU A 1 183 ? 1.737 -21.099 14.733 1.00 83.50 183 GLU A O 1
ATOM 1446 N N . ASN A 1 184 ? -0.391 -20.411 14.877 1.00 75.75 184 ASN A N 1
ATOM 1447 C CA . ASN A 1 184 ? -0.890 -21.316 13.844 1.00 75.75 184 ASN A CA 1
ATOM 1448 C C . ASN A 1 184 ? -0.381 -20.959 12.435 1.00 75.75 184 ASN A C 1
ATOM 1450 O O . ASN A 1 184 ? -0.102 -21.860 11.643 1.00 75.75 184 ASN A O 1
ATOM 1454 N N . GLU A 1 185 ? -0.220 -19.671 12.105 1.00 76.31 185 GLU A N 1
ATOM 1455 C CA . GLU A 1 185 ? 0.423 -19.247 10.849 1.00 76.31 185 GLU A CA 1
ATOM 1456 C C . GLU A 1 185 ? 1.916 -19.615 10.811 1.00 76.31 185 GLU A C 1
ATOM 1458 O O . GLU A 1 185 ? 2.423 -19.990 9.753 1.00 76.31 185 GLU A O 1
ATOM 1463 N N . GLY A 1 186 ? 2.612 -19.550 11.952 1.00 71.62 186 GLY A N 1
ATOM 1464 C CA . GLY A 1 186 ? 4.003 -19.994 12.078 1.00 71.62 186 GLY A CA 1
ATOM 1465 C C . GLY A 1 186 ? 4.161 -21.496 11.842 1.00 71.62 186 GLY A C 1
ATOM 1466 O O . GLY A 1 186 ? 4.986 -21.902 11.027 1.00 71.62 186 GLY A O 1
ATOM 1467 N N . LYS A 1 187 ? 3.306 -22.312 12.474 1.00 67.69 187 LYS A N 1
ATOM 1468 C CA . LYS A 1 187 ? 3.291 -23.775 12.292 1.00 67.69 187 LYS A CA 1
ATOM 1469 C C . LYS A 1 187 ? 2.976 -24.177 10.852 1.00 67.69 187 LYS A C 1
ATOM 1471 O O . LYS A 1 187 ? 3.616 -25.064 10.310 1.00 67.69 187 LYS A O 1
ATOM 1476 N N . ARG A 1 188 ? 2.028 -23.513 10.183 1.00 61.12 188 ARG A N 1
ATOM 1477 C CA . ARG A 1 188 ? 1.713 -23.812 8.772 1.00 61.12 188 ARG A CA 1
ATOM 1478 C C . ARG A 1 188 ? 2.904 -23.598 7.838 1.00 61.12 188 ARG A C 1
ATOM 1480 O O . ARG A 1 188 ? 3.131 -24.425 6.968 1.00 61.12 188 ARG A O 1
ATOM 1487 N N . LYS A 1 189 ? 3.696 -22.545 8.056 1.00 59.03 189 LYS A N 1
ATOM 1488 C CA . LYS A 1 189 ? 4.903 -22.284 7.256 1.00 59.03 189 LYS A CA 1
ATOM 1489 C C . LYS A 1 189 ? 6.017 -23.310 7.480 1.00 59.03 189 LYS A C 1
ATOM 1491 O O . LYS A 1 189 ? 6.803 -23.513 6.565 1.00 59.03 189 LYS A O 1
ATOM 1496 N N . SER A 1 190 ? 6.096 -23.951 8.652 1.00 59.44 190 SER A N 1
ATOM 1497 C CA . SER A 1 190 ? 7.103 -24.993 8.909 1.00 59.44 190 SER A CA 1
ATOM 1498 C C . SER A 1 190 ? 6.786 -26.342 8.260 1.00 59.44 190 SER A C 1
ATOM 1500 O O . SER A 1 190 ? 7.694 -27.148 8.132 1.00 59.44 190 SER A O 1
ATOM 1502 N N . TYR A 1 191 ? 5.536 -26.595 7.856 1.00 55.50 191 TYR A N 1
ATOM 1503 C CA . TYR A 1 191 ? 5.148 -27.814 7.125 1.00 55.50 191 TYR A CA 1
ATOM 1504 C C . TYR A 1 191 ? 5.155 -27.638 5.592 1.00 55.50 191 TYR A C 1
ATOM 1506 O O . TYR A 1 191 ? 4.892 -28.596 4.873 1.00 55.50 191 TYR A O 1
ATOM 1514 N N . GLU A 1 192 ? 5.402 -26.422 5.091 1.00 52.12 192 GLU A N 1
ATOM 1515 C CA . GLU A 1 192 ? 5.478 -26.097 3.652 1.00 52.12 192 GLU A CA 1
ATOM 1516 C C . GLU A 1 192 ? 6.929 -25.888 3.156 1.00 52.12 192 GLU A C 1
ATOM 1518 O O . GLU A 1 192 ? 7.134 -25.484 2.008 1.00 52.12 192 GLU A O 1
ATOM 1523 N N . LEU A 1 193 ? 7.923 -26.141 4.018 1.00 45.16 193 LEU A N 1
ATOM 1524 C CA . LEU A 1 193 ? 9.356 -26.224 3.698 1.00 45.16 193 LEU A CA 1
ATOM 1525 C C . LEU A 1 193 ? 9.787 -27.690 3.663 1.00 45.16 193 LEU A C 1
ATOM 1527 O O . LEU A 1 193 ? 10.614 -28.005 2.781 1.00 45.16 193 LEU A O 1
#

Radius of gyration: 34.58 Å; Cα contacts (8 Å, |Δi|>4): 32; chains: 1; bounding box: 53×82×82 Å

Sequence (193 aa):
MAIKKRTSLRSKARKRNVADKVQGHSRIAKKEREIKSKDALLLKLKIQKGAKSSAIQPESKNLDPHQPGISKSAVRRRKRKLKEQLTAKLSDLKSVLDETVEAEKIQKGIISGDITAGEKEGLEAVSRRKLDHRPNPTTVRGSALVEKSEIRRFKAILKEENFKKSPFASLRTSIMNNISRSENEGKRKSYEL

pLDDT: mean 73.01, std 16.02, range [41.12, 96.69]

InterPro domains:
  IPR028160 Ribosome biogenesis protein Slx9-like [PF15341] (28-177)

Mean predicted aligned error: 22.43 Å

Secondary structure (DSSP, 8-state):
----PPPPHHHHHHHHHHHGGGG-HHHHHHHHHHHHHHHHHHHHHHHHHHTS-S--------S-TTSTT--HHHHHHHHHHHHHHHS--HHHHHHHHHHHHHHHHHHTTT-SS--------------PPPPP-S--TTSHHHHHHHHHHHHHHHHHHTT-HHHHH-HHHHHHHHHHHHHHHHHHHHHHHHT--